Protein 6G66 (pdb70)

B-factor: mean 28.6, std 12.62, range [12.86, 78.19]

Secondary structure (DSSP, 8-state):
-HHHHHHHHHHHHHHHHHHHHHHHHHHHH-/-HHHHHHHHHHHHHHHHHHHHHHHHHHHH-/-HHHHHHHHHHHHHHHHHHHHHHHHHHHH-/-HHHHHHHHHHHHHHHHHHHHHHHHHHHH-/-HHHHHHHHHHHHHHHHHHHHHHHHHHHH-/-HHHHHHHHHHHHHHHHHHHHHHHHHHHH-/-HHHHHHHHHHHHHHHHHHHHHHHHHHHH-

Solvent-accessible surface area: 10438 Å² total; per-residue (Å²): 58,91,46,2,93,0,19,78,64,15,2,150,2,18,69,84,15,3,143,0,19,60,76,16,6,137,6,53,148,94,57,97,47,0,95,0,18,66,71,14,1,133,0,16,108,60,14,6,151,0,17,55,49,13,4,136,14,52,157,97,58,97,44,1,99,2,20,70,44,13,3,120,0,17,63,58,15,1,142,2,16,73,65,15,4,119,8,55,154,92,57,96,45,3,96,0,18,75,74,15,0,103,0,19,77,70,14,4,162,0,16,76,56,13,1,114,18,58,132,94,56,94,44,1,94,0,18,52,58,15,2,111,0,16,88,68,14,3,160,0,17,62,39,15,1,96,7,55,157,97,55,101,44,1,96,2,18,62,71,14,3,129,0,18,62,55,13,1,145,0,17,84,60,15,0,87,5,53,108,90,51,88,47,2,102,0,19,89,73,15,4,126,0,16,76,68,14,4,145,0,17,73,61,15,1,114,8,51,138,82

Sequence (210 aa):
GEVAQAIKEVAKKAIKEVAWWAIKEVAQAIKGGEVAQAIKEVAKAIKEVAWAIKEVAQQAIKGGEVAQQAIKEVAKAIKEVAWAIKEVAQAIKGGEVAQAIKEVAKKAIKEVAWAIKEEVAQAIKGGEVAQAIKEVAKAIKEVAWAIKEEVAQAIKGGEVAQAIKEVAKAIKEVAWAIKEVAQAIKGGEEVAQQAIKEEVAKAIKEEVAWAIKEVAQAIKG

Foldseek 3Di:
DVVVVVVVVVVVVVVVVVVVVVVVVVVVVD/DVVVVVVVVVVVVVVVVVVVVVVVVVVVVD/DVVVVVVVVVVVVVVVVVVVVVVVVVVVVD/DVVVVVVVVVVVVVVVVVVVVVVVVVVVVD/DVVVVVVVVVVVVVVVVVVVVVVVVVVVVD/DVVVVVVVVVVVVVVVVVVVVVVVVVVVVD/DVVVVVVVVVVVVVVVVVVVVVVVVVVVVD

Radius of gyration: 16.52 Å; Cα contacts (8 Å, |Δi|>4): 467; chains: 7; bounding box: 25×26×45 Å

Structure (mmCIF, N/CA/C/O backbone):
data_6G66
#
_entry.id   6G66
#
_cell.length_a   38.240
_cell.length_b   48.350
_cell.length_c   130.009
_cell.angle_alpha   90.000
_cell.angle_beta   90.000
_cell.angle_gamma   90.000
#
_symmetry.space_group_name_H-M   'P 2 21 21'
#
loop_
_entity.id
_entity.type
_entity.pdbx_description
1 polymer CC-Type2-IV
2 non-polymer GLYCEROL
3 water water
#
loop_
_atom_site.group_PDB
_atom_site.id
_atom_site.type_symbol
_atom_site.label_atom_id
_atom_site.label_alt_id
_atom_site.label_comp_id
_atom_site.label_asym_id
_atom_site.label_entity_id
_atom_site.label_seq_id
_atom_site.pdbx_PDB_ins_code
_atom_site.Cartn_x
_atom_site.Cartn_y
_atom_site.Cartn_z
_atom_site.occupancy
_atom_site.B_iso_or_equiv
_atom_site.auth_seq_id
_atom_site.auth_comp_id
_atom_site.auth_asym_id
_atom_site.auth_atom_id
_atom_site.pdbx_PDB_model_num
ATOM 4 N N . GLY A 1 2 ? 6.978 36.859 2.598 1.00 28.44 1 GLY A N 1
ATOM 5 C CA . GLY A 1 2 ? 6.167 35.714 2.218 1.00 24.46 1 GLY A CA 1
ATOM 6 C C . GLY A 1 2 ? 5.429 35.057 3.369 1.00 21.53 1 GLY A C 1
ATOM 7 O O . GLY A 1 2 ? 5.839 35.160 4.524 1.00 21.07 1 GLY A O 1
ATOM 8 N N . GLU A 1 3 ? 4.333 34.378 3.051 1.00 21.15 2 GLU A N 1
ATOM 9 C CA . GLU A 1 3 ? 3.459 33.843 4.086 1.00 18.67 2 GLU A CA 1
ATOM 10 C C . GLU A 1 3 ? 4.125 32.736 4.885 1.00 20.26 2 GLU A C 1
ATOM 11 O O . GLU A 1 3 ? 3.878 32.624 6.071 1.00 19.71 2 GLU A O 1
ATOM 17 N N . VAL A 1 4 ? 4.961 31.917 4.248 1.00 15.84 3 VAL A N 1
ATOM 18 C CA . VAL A 1 4 ? 5.611 30.839 4.992 1.00 15.30 3 VAL A CA 1
ATOM 19 C C . VAL A 1 4 ? 6.648 31.400 5.973 1.00 21.88 3 VAL A C 1
ATOM 20 O O . VAL A 1 4 ? 6.663 31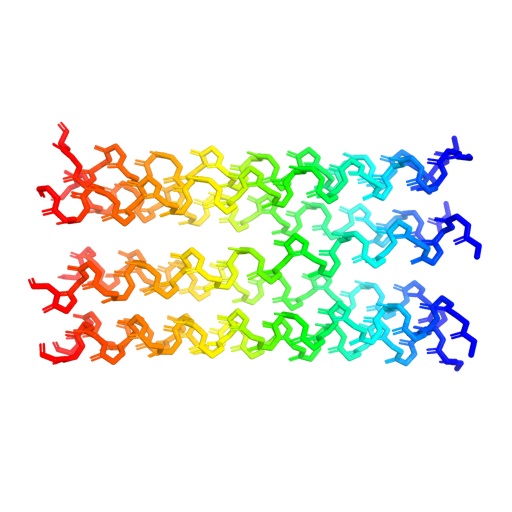.047 7.162 1.00 17.85 3 VAL A O 1
ATOM 24 N N . ALA A 1 5 ? 7.492 32.303 5.486 1.00 16.79 4 ALA A N 1
ATOM 25 C CA . ALA A 1 5 ? 8.474 32.957 6.333 1.00 19.80 4 ALA A CA 1
ATOM 26 C C . ALA A 1 5 ? 7.784 33.679 7.496 1.00 18.97 4 ALA A C 1
ATOM 27 O O . ALA A 1 5 ? 8.243 33.573 8.636 1.00 19.19 4 ALA A O 1
ATOM 29 N N . GLN A 1 6 ? 6.682 34.386 7.222 1.00 16.78 5 GLN A N 1
ATOM 30 C CA . GLN A 1 6 ? 5.954 35.092 8.291 1.00 17.34 5 GLN A CA 1
ATOM 31 C C . GLN A 1 6 ? 5.366 34.114 9.313 1.00 19.12 5 GLN A C 1
ATOM 32 O O . GLN A 1 6 ? 5.358 34.399 10.509 1.00 19.17 5 GLN A O 1
ATOM 38 N N . ALA A 1 7 ? 4.871 32.973 8.847 1.00 15.19 6 ALA A N 1
ATOM 39 C CA . ALA A 1 7 ? 4.311 31.983 9.766 1.00 19.23 6 ALA A CA 1
ATOM 40 C C . ALA A 1 7 ? 5.412 31.408 10.661 1.00 21.09 6 ALA A C 1
ATOM 41 O O . ALA A 1 7 ? 5.207 31.156 11.854 1.00 20.03 6 ALA A O 1
ATOM 43 N N . ILE A 1 8 ? 6.588 31.193 10.091 1.00 13.96 7 ILE A N 1
ATOM 44 C CA . ILE A 1 8 ? 7.714 30.680 10.866 1.00 13.02 7 ILE A CA 1
ATOM 45 C C . ILE A 1 8 ? 8.152 31.729 11.909 1.00 19.94 7 ILE A C 1
ATOM 46 O O . ILE A 1 8 ? 8.516 31.371 13.020 1.00 18.09 7 ILE A O 1
ATOM 51 N N . LYS A 1 9 ? 8.105 33.017 11.560 1.00 18.37 8 LYS A N 1
ATOM 52 C CA . LYS A 1 9 ? 8.404 34.075 12.526 1.00 17.95 8 LYS A CA 1
ATOM 53 C C . LYS A 1 9 ? 7.413 34.039 13.688 1.00 18.06 8 LYS A C 1
ATOM 54 O O . LYS A 1 9 ? 7.760 34.342 14.839 1.00 20.72 8 LYS A O 1
ATOM 60 N N . GLU A 1 10 ? 6.170 33.681 13.384 1.00 17.28 9 GLU A N 1
ATOM 61 C CA . GLU A 1 10 ? 5.148 33.546 14.430 1.00 16.71 9 GLU A CA 1
ATOM 62 C C . GLU A 1 10 ? 5.481 32.410 15.388 1.00 18.53 9 GLU A C 1
ATOM 63 O O . GLU A 1 10 ? 5.204 32.501 16.578 1.00 17.70 9 GLU A O 1
ATOM 69 N N . VAL A 1 11 ? 6.039 31.328 14.857 1.00 16.58 10 VAL A N 1
ATOM 70 C CA . VAL A 1 11 ? 6.494 30.224 15.704 1.00 16.62 10 VAL A CA 1
ATOM 71 C C . VAL A 1 11 ? 7.618 30.707 16.618 1.00 17.96 10 VAL A C 1
ATOM 72 O O . VAL A 1 11 ? 7.617 30.400 17.816 1.00 18.02 10 VAL A O 1
ATOM 76 N N . ALA A 1 12 ? 8.566 31.469 16.067 1.00 14.71 11 ALA A N 1
ATOM 77 C CA . ALA A 1 12 ? 9.667 31.999 16.863 1.00 16.14 11 ALA A CA 1
ATOM 78 C C . ALA A 1 12 ? 9.135 32.857 18.007 1.00 17.83 11 ALA A C 1
ATOM 79 O O . ALA A 1 12 ? 9.603 32.744 19.134 1.00 19.14 11 ALA A O 1
ATOM 81 N N . LYS A 1 13 ? 8.167 33.724 17.707 1.00 17.24 12 LYS A N 1
ATOM 82 C CA A LYS A 1 13 ? 7.576 34.580 18.735 0.61 18.72 12 LYS A CA 1
ATOM 83 C CA B LYS A 1 13 ? 7.565 34.582 18.722 0.39 18.85 12 LYS A CA 1
ATOM 84 C C . LYS A 1 13 ? 6.864 33.756 19.805 1.00 16.45 12 LYS A C 1
ATOM 85 O O . LYS A 1 13 ? 6.943 34.072 20.997 1.00 19.64 12 LYS A O 1
ATOM 96 N N . ALA A 1 14 ? 6.184 32.690 19.398 1.00 17.94 13 ALA A N 1
ATOM 97 C CA . ALA A 1 14 ? 5.469 31.864 20.365 1.00 19.77 13 ALA A CA 1
ATOM 98 C C . ALA A 1 14 ? 6.463 31.168 21.285 1.00 18.11 13 ALA A C 1
ATOM 99 O O . ALA A 1 14 ? 6.217 31.002 22.484 1.00 18.67 13 ALA A O 1
ATOM 101 N N . ILE A 1 15 ? 7.593 30.761 20.731 1.00 13.42 14 ILE A N 1
ATOM 102 C CA . ILE A 1 15 ? 8.619 30.100 21.532 1.00 15.65 14 ILE A CA 1
ATOM 103 C C . ILE A 1 15 ? 9.224 31.087 22.541 1.00 24.80 14 ILE A C 1
ATOM 104 O O . ILE A 1 15 ? 9.571 30.694 23.641 1.00 18.51 14 ILE A O 1
ATOM 109 N N . LYS A 1 16 ? 9.350 32.363 22.177 1.00 18.95 15 LYS A N 1
ATOM 110 C CA . LYS A 1 16 ? 9.818 33.359 23.135 1.00 19.11 15 LYS A CA 1
ATOM 111 C C . LYS A 1 16 ? 8.855 33.454 24.324 1.00 20.79 15 LYS A C 1
ATOM 112 O O . LYS A 1 16 ? 9.275 33.664 25.463 1.00 21.01 15 LYS A O 1
ATOM 118 N N . GLU A 1 17 ? 7.562 33.305 24.042 1.00 20.46 16 GLU A N 1
ATOM 119 C CA . GLU A 1 17 ? 6.536 33.314 25.085 1.00 20.11 16 GLU A CA 1
ATOM 120 C C . GLU A 1 17 ? 6.726 32.149 26.048 1.00 21.90 16 GLU A C 1
ATOM 121 O O . GLU A 1 17 ? 6.446 32.260 27.234 1.00 21.78 16 GLU A O 1
ATOM 127 N N . VAL A 1 18 ? 7.170 31.020 25.522 1.00 17.86 17 VAL A N 1
ATOM 128 C CA . VAL A 1 18 ? 7.480 29.863 26.352 1.00 20.40 17 VAL A CA 1
ATOM 129 C C . VAL A 1 18 ? 8.654 30.189 27.267 1.00 23.44 17 VAL A C 1
ATOM 130 O O . VAL A 1 18 ? 8.610 29.891 28.476 1.00 17.91 17 VAL A O 1
ATOM 134 N N . ALA A 1 19 ? 9.690 30.827 26.708 1.00 17.29 18 ALA A N 1
ATOM 135 C CA . ALA A 1 19 ? 10.854 31.220 27.501 1.00 18.50 18 ALA A CA 1
ATOM 136 C C . ALA A 1 19 ? 10.430 32.151 28.636 1.00 21.02 18 ALA A C 1
ATOM 137 O O . ALA A 1 19 ? 10.837 31.949 29.778 1.00 22.01 18 ALA A O 1
ATOM 139 N N . TRP A 1 20 ? 9.587 33.144 28.342 1.00 18.97 19 TRP A N 1
ATOM 140 C CA A TRP A 1 20 ? 9.077 34.039 29.383 0.69 20.70 19 TRP A CA 1
ATOM 141 C CA B TRP A 1 20 ? 9.105 34.035 29.393 0.31 20.32 19 TRP A CA 1
ATOM 142 C C . TRP A 1 20 ? 8.245 33.299 30.427 1.00 21.16 19 TRP A C 1
ATOM 143 O O . TRP A 1 20 ? 8.284 33.632 31.615 1.00 22.08 19 TRP A O 1
ATOM 164 N N . ALA A 1 21 ? 7.464 32.318 29.994 1.00 20.84 20 ALA A N 1
ATOM 165 C CA . ALA A 1 21 ? 6.634 31.559 30.926 1.00 19.76 20 ALA A CA 1
ATOM 166 C C . ALA A 1 21 ? 7.510 30.747 31.872 1.00 19.66 20 ALA A C 1
ATOM 167 O O . ALA A 1 21 ? 7.237 30.642 33.079 1.00 20.46 20 ALA A O 1
ATOM 169 N N . ILE A 1 22 ? 8.592 30.197 31.343 1.00 19.20 21 ILE A N 1
ATOM 170 C CA . ILE A 1 22 ? 9.509 29.416 32.165 1.00 19.07 21 ILE A CA 1
ATOM 171 C C . ILE A 1 22 ? 10.221 30.311 33.192 1.00 24.71 21 ILE A C 1
ATOM 172 O O . ILE A 1 22 ? 10.457 29.900 34.326 1.00 20.83 21 ILE A O 1
ATOM 177 N N . LYS A 1 23 ? 10.534 31.547 32.815 1.00 22.21 22 LYS A N 1
ATOM 178 C CA . LYS A 1 23 ? 11.094 32.489 33.773 1.00 23.34 22 LYS A CA 1
ATOM 179 C C . LYS A 1 23 ? 10.144 32.747 34.942 1.00 21.47 22 LYS A C 1
ATOM 180 O O . LYS A 1 23 ? 10.593 32.985 36.064 1.00 25.67 22 LYS A O 1
ATOM 186 N N . GLU A 1 24 ? 8.842 32.725 34.676 1.00 24.31 23 GLU A N 1
ATOM 187 C CA . GLU A 1 24 ? 7.850 32.885 35.735 1.00 25.47 23 GLU A CA 1
ATOM 188 C C . GLU A 1 24 ? 7.887 31.700 36.692 1.00 24.12 23 GLU A C 1
ATOM 189 O O . GLU A 1 24 ? 7.643 31.858 37.891 1.00 25.43 23 GLU A O 1
ATOM 195 N N . VAL A 1 25 ? 8.169 30.510 36.167 1.00 21.16 24 VAL A N 1
ATOM 196 C CA . VAL A 1 25 ? 8.319 29.337 37.026 1.00 22.44 24 VAL A CA 1
ATOM 197 C C . VAL A 1 25 ? 9.526 29.527 37.926 1.00 25.38 24 VAL A C 1
ATOM 198 O O . VAL A 1 25 ? 9.455 29.266 39.129 1.00 22.22 24 VAL A O 1
ATOM 202 N N . ALA A 1 26 ? 10.632 30.003 37.354 1.00 21.96 25 ALA A N 1
ATOM 203 C CA . ALA A 1 26 ? 11.834 30.247 38.148 1.00 22.26 25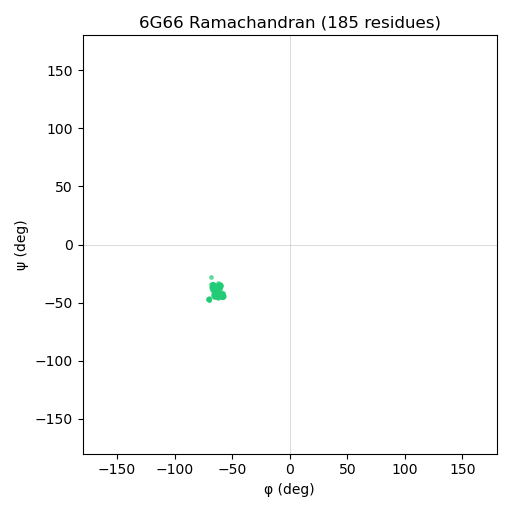 ALA A CA 1
ATOM 204 C C . ALA A 1 26 ? 11.564 31.244 39.259 1.00 23.65 25 ALA A C 1
ATOM 205 O O . ALA A 1 26 ? 11.964 31.019 40.407 1.00 25.39 25 ALA A O 1
ATOM 207 N N . GLN A 1 27 ? 10.870 32.335 38.928 1.00 25.90 26 GLN A N 1
ATOM 208 C CA . GLN A 1 27 ? 10.574 33.373 39.915 1.00 28.89 26 GLN A CA 1
ATOM 209 C C . GLN A 1 27 ? 9.622 32.840 40.980 1.00 28.91 26 GLN A C 1
ATOM 210 O O . GLN A 1 27 ? 9.739 33.189 42.148 1.00 29.27 26 GLN A O 1
ATOM 216 N N . ALA A 1 28 ? 8.686 31.984 40.579 1.00 27.72 27 ALA A N 1
ATOM 217 C CA . ALA A 1 28 ? 7.754 31.393 41.535 1.00 29.56 27 ALA A CA 1
ATOM 218 C C . ALA A 1 28 ? 8.492 30.501 42.527 1.00 31.31 27 ALA A C 1
ATOM 219 O O . ALA A 1 28 ? 8.193 30.505 43.721 1.00 30.46 27 ALA A O 1
ATOM 221 N N . ILE A 1 29 ? 9.451 29.740 42.021 1.00 28.50 28 ILE A N 1
ATOM 222 C CA . ILE A 1 29 ? 10.274 28.875 42.857 1.00 26.48 28 ILE A CA 1
ATOM 223 C C . ILE A 1 29 ? 11.126 29.718 43.798 1.00 33.55 28 ILE A C 1
ATOM 224 O O . ILE A 1 29 ? 11.292 29.371 44.971 1.00 29.85 28 ILE A O 1
ATOM 229 N N . LYS A 1 30 ? 11.674 30.820 43.299 1.00 32.38 29 LYS A N 1
ATOM 230 C CA . LYS A 1 30 ? 12.468 31.686 44.162 1.00 33.45 29 LYS A CA 1
ATOM 231 C C . LYS A 1 30 ? 11.647 32.275 45.297 1.00 35.82 29 LYS A C 1
ATOM 232 O O . LYS A 1 30 ? 12.145 32.407 46.413 1.00 42.33 29 LYS A O 1
ATOM 238 N N . GLY A 1 31 ? 10.417 32.674 44.979 1.00 33.67 30 GLY A N 1
ATOM 239 C CA . GLY A 1 31 ? 9.422 33.116 45.944 1.00 33.28 30 GLY A CA 1
ATOM 240 C C . GLY A 1 31 ? 9.503 32.422 47.284 1.00 46.18 30 GLY A C 1
ATOM 241 O O . GLY A 1 31 ? 9.512 31.188 47.325 1.00 52.74 30 GLY A O 1
ATOM 245 N N . GLY B 1 2 ? -2.080 29.970 2.168 1.00 25.71 1 GLY B N 1
ATOM 246 C CA . GLY B 1 2 ? -1.732 28.623 1.753 1.00 27.51 1 GLY B CA 1
ATOM 247 C C . GLY B 1 2 ? -1.749 27.619 2.883 1.00 26.65 1 GLY B C 1
ATOM 248 O O . GLY B 1 2 ? -1.616 27.992 4.050 1.00 20.33 1 GLY B O 1
ATOM 249 N N . GLU B 1 3 ? -1.911 26.343 2.546 1.00 22.68 2 GLU B N 1
ATOM 250 C CA . GLU B 1 3 ? -2.066 25.309 3.566 1.00 19.14 2 GLU B CA 1
ATOM 251 C C . GLU B 1 3 ? -0.803 25.127 4.394 1.00 19.68 2 GLU B C 1
ATOM 252 O O . GLU B 1 3 ? -0.900 24.846 5.585 1.00 19.92 2 GLU B O 1
ATOM 258 N N . VAL B 1 4 ? 0.376 25.292 3.795 1.00 18.07 3 VAL B N 1
ATOM 259 C CA . VAL B 1 4 ? 1.604 25.084 4.565 1.00 15.70 3 VAL B CA 1
ATOM 260 C C . VAL B 1 4 ? 1.767 26.212 5.583 1.00 16.87 3 VAL B C 1
ATOM 261 O O . VAL B 1 4 ? 2.018 25.953 6.772 1.00 16.64 3 VAL B O 1
ATOM 265 N N . ALA B 1 5 ? 1.596 27.451 5.135 1.00 16.17 4 ALA B N 1
ATOM 266 C CA . ALA B 1 5 ? 1.633 28.582 6.068 1.00 17.66 4 ALA B CA 1
ATOM 267 C C . ALA B 1 5 ? 0.552 28.439 7.137 1.00 18.92 4 ALA B C 1
ATOM 268 O O . ALA B 1 5 ? 0.785 28.750 8.319 1.00 16.94 4 ALA B O 1
ATOM 270 N N . GLN B 1 6 ? -0.643 28.007 6.742 1.00 16.82 5 GLN B N 1
ATOM 271 C CA . GLN B 1 6 ? -1.712 27.852 7.737 1.00 17.02 5 GLN B CA 1
ATOM 272 C C . GLN B 1 6 ? -1.391 26.771 8.774 1.00 17.57 5 GLN B C 1
ATOM 273 O O . GLN B 1 6 ? -1.708 26.930 9.958 1.00 21.07 5 GLN B O 1
ATOM 279 N N . ALA B 1 7 ? -0.761 25.683 8.337 1.00 16.53 6 ALA B N 1
ATOM 280 C CA . ALA B 1 7 ? -0.378 24.622 9.276 1.00 14.57 6 ALA B CA 1
ATOM 281 C C . ALA B 1 7 ? 0.701 25.128 10.225 1.00 18.31 6 ALA B C 1
ATOM 282 O O . ALA B 1 7 ? 0.689 24.821 11.407 1.00 15.47 6 ALA B O 1
ATOM 284 N N . ILE B 1 8 ? 1.637 25.911 9.711 1.00 16.64 7 ILE B N 1
ATOM 285 C CA . ILE B 1 8 ? 2.681 26.464 10.568 1.00 14.35 7 ILE B CA 1
ATOM 286 C C . ILE B 1 8 ? 2.058 27.425 11.590 1.00 17.53 7 ILE B C 1
ATOM 287 O O . ILE B 1 8 ? 2.480 27.466 12.736 1.00 19.02 7 ILE B O 1
ATOM 292 N N . LYS B 1 9 ? 1.040 28.181 11.184 1.00 16.69 8 LYS B N 1
ATOM 293 C CA . LYS B 1 9 ? 0.324 29.039 12.124 1.00 16.38 8 LYS B CA 1
ATOM 294 C C . LYS B 1 9 ? -0.350 28.219 13.229 1.00 18.10 8 LYS B C 1
ATOM 295 O O . LYS B 1 9 ? -0.460 28.678 14.356 1.00 17.92 8 LYS B O 1
ATOM 301 N N . GLU B 1 10 ? -0.831 27.020 12.901 1.00 14.63 9 GLU B N 1
ATOM 302 C CA . GLU B 1 10 ? -1.404 26.137 13.928 1.00 16.59 9 GLU B CA 1
ATOM 303 C C . GLU B 1 10 ? -0.352 25.697 14.941 1.00 16.66 9 GLU B C 1
ATOM 304 O O . GLU B 1 10 ? -0.644 25.558 16.149 1.00 16.51 9 GLU B O 1
ATOM 310 N N . VAL B 1 11 ? 0.863 25.462 14.457 1.00 15.61 10 VAL B N 1
ATOM 311 C CA . VAL B 1 11 ? 1.990 25.142 15.333 1.00 13.24 10 VAL B CA 1
ATOM 312 C C . VAL B 1 11 ? 2.266 26.323 16.253 1.00 17.03 10 VAL B C 1
ATOM 313 O O . VAL B 1 11 ? 2.440 26.125 17.452 1.00 17.03 10 VAL B O 1
ATOM 317 N N . ALA B 1 12 ? 2.287 27.550 15.723 1.00 14.34 11 ALA B N 1
ATOM 318 C CA . ALA B 1 12 ? 2.472 28.710 16.608 1.00 17.61 11 ALA B CA 1
ATOM 319 C C . ALA B 1 12 ? 1.378 28.770 17.681 1.00 17.39 11 ALA B C 1
ATOM 320 O O . ALA B 1 12 ? 1.648 29.059 18.851 1.00 15.73 11 ALA B O 1
ATOM 322 N N . LYS B 1 13 ? 0.133 28.529 17.287 1.00 17.52 12 LYS B N 1
ATOM 323 C CA . LYS B 1 13 ? -0.988 28.561 18.230 1.00 18.46 12 LYS B CA 1
ATOM 324 C C . LYS B 1 13 ? -0.834 27.524 19.331 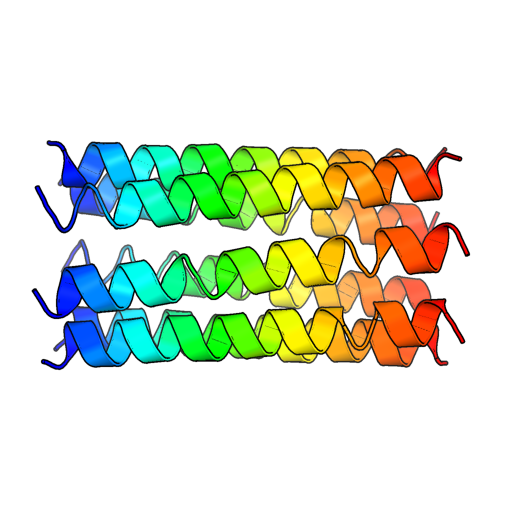1.00 16.42 12 LYS B C 1
ATOM 325 O O . LYS B 1 13 ? -1.087 27.806 20.508 1.00 18.57 12 LYS B O 1
ATOM 331 N N . ALA B 1 14 ? -0.384 26.333 18.959 1.00 17.91 13 ALA B N 1
ATOM 332 C CA . ALA B 1 14 ? -0.188 25.289 19.943 1.00 14.82 13 ALA B CA 1
ATOM 333 C C . ALA B 1 14 ? 0.952 25.639 20.893 1.00 18.58 13 ALA B C 1
ATOM 334 O O . ALA B 1 14 ? 0.873 25.337 22.076 1.00 15.56 13 ALA B O 1
ATOM 336 N N . ILE B 1 15 ? 2.002 26.281 20.389 1.00 15.11 14 ILE B N 1
ATOM 337 C CA . ILE B 1 15 ? 3.139 26.653 21.238 1.00 14.31 14 ILE B CA 1
ATOM 338 C C . ILE B 1 15 ? 2.712 27.707 22.279 1.00 18.18 14 ILE B C 1
ATOM 339 O O . ILE B 1 15 ? 3.138 27.668 23.448 1.00 15.88 14 ILE B O 1
ATOM 344 N N . LYS B 1 16 ? 1.830 28.616 21.877 1.00 15.26 15 LYS B N 1
ATOM 345 C CA . LYS B 1 16 ? 1.249 29.567 22.812 1.00 15.76 15 LYS B CA 1
ATOM 346 C C . LYS B 1 16 ? 0.447 28.867 23.918 1.00 17.61 15 LYS B C 1
ATOM 347 O O . LYS B 1 16 ? 0.437 29.313 25.075 1.00 17.96 15 LYS B O 1
ATOM 353 N N . GLU B 1 17 ? -0.241 27.782 23.574 1.00 14.64 16 GLU B N 1
ATOM 354 C CA . GLU B 1 17 ? -0.965 27.003 24.586 1.00 16.12 16 GLU B CA 1
ATOM 355 C C . GLU B 1 17 ? 0.003 26.377 25.595 1.00 15.30 16 GLU B C 1
ATOM 356 O O . GLU B 1 17 ? -0.307 26.249 26.788 1.00 16.84 16 GLU B O 1
ATOM 362 N N . VAL B 1 18 ? 1.168 25.963 25.119 1.00 14.58 17 VAL B N 1
ATOM 363 C CA . VAL B 1 18 ? 2.221 25.446 25.985 1.00 14.93 17 VAL B CA 1
ATOM 364 C C . VAL B 1 18 ? 2.698 26.559 26.916 1.00 18.74 17 VAL B C 1
ATOM 365 O O . VAL B 1 18 ? 2.871 26.345 28.123 1.00 16.88 17 VAL B O 1
ATOM 369 N N . ALA B 1 19 ? 2.886 27.767 26.382 1.00 17.84 18 ALA B N 1
ATOM 370 C CA . ALA B 1 19 ? 3.287 28.883 27.250 1.00 20.58 18 ALA B CA 1
ATOM 371 C C . ALA B 1 19 ? 2.271 29.135 28.369 1.00 18.49 18 ALA B C 1
ATOM 372 O O . ALA B 1 19 ? 2.648 29.372 29.517 1.00 20.98 18 ALA B O 1
ATOM 374 N N . TRP B 1 20 ? 0.984 29.104 28.036 1.00 17.25 19 TRP B N 1
ATOM 375 C CA . TRP B 1 20 ? -0.044 29.313 29.051 1.00 17.08 19 TRP B CA 1
ATOM 376 C C . TRP B 1 20 ? -0.009 28.206 30.091 1.00 17.13 19 TRP B C 1
ATOM 377 O O . TRP B 1 20 ? -0.128 28.471 31.288 1.00 17.90 19 TRP B O 1
ATOM 388 N N . ALA B 1 21 ? 0.207 26.972 29.655 1.00 18.49 20 ALA B N 1
ATOM 389 C CA . ALA B 1 21 ? 0.259 25.880 30.621 1.00 16.61 20 ALA B CA 1
ATOM 390 C C . ALA B 1 21 ? 1.429 26.045 31.595 1.00 20.40 20 ALA B C 1
ATOM 391 O O . ALA B 1 21 ? 1.318 25.749 32.796 1.00 18.19 20 ALA B O 1
ATOM 393 N N . ILE B 1 22 ? 2.553 26.534 31.097 1.00 18.07 21 ILE B N 1
ATOM 394 C CA . ILE B 1 22 ? 3.716 26.754 31.954 1.00 17.06 21 ILE B CA 1
ATOM 395 C C . ILE B 1 22 ? 3.438 27.901 32.963 1.00 21.10 21 ILE B C 1
ATOM 396 O O . ILE B 1 22 ? 3.854 27.845 34.136 1.00 22.38 21 ILE B O 1
ATOM 401 N N . LYS B 1 23 ? 2.719 28.937 32.527 1.00 19.97 22 LYS B N 1
ATOM 402 C CA . LYS B 1 23 ? 2.264 29.962 33.474 1.00 19.37 22 LYS B CA 1
ATOM 403 C C . LYS B 1 23 ? 1.345 29.376 34.554 1.00 25.11 22 LYS B C 1
ATOM 404 O O . LYS B 1 23 ? 1.377 29.812 35.713 1.00 22.02 22 LYS B O 1
ATOM 410 N N . GLU B 1 24 ? 0.536 28.386 34.181 1.00 23.84 23 GLU B N 1
ATOM 411 C CA . GLU B 1 24 ? -0.337 27.705 35.143 1.00 21.04 23 GLU B CA 1
ATOM 412 C C . GLU B 1 24 ? 0.489 26.934 36.177 1.00 20.45 23 GLU B C 1
ATOM 413 O O . GLU B 1 24 ? 0.120 26.841 37.364 1.00 22.60 23 GLU B O 1
ATOM 419 N N . VAL B 1 25 ? 1.614 26.385 35.729 1.00 21.58 24 VAL B N 1
ATOM 420 C CA . VAL B 1 25 ? 2.536 25.722 36.648 1.00 22.64 24 VAL B CA 1
ATOM 421 C C . VAL B 1 25 ? 3.091 26.753 37.613 1.00 28.38 24 VAL B C 1
ATOM 422 O O . VAL B 1 25 ? 3.169 26.509 38.811 1.00 22.59 24 VAL B O 1
ATOM 426 N N . ALA B 1 26 ? 3.461 27.918 37.087 1.00 24.48 25 ALA B N 1
ATOM 427 C CA . ALA B 1 26 ? 3.966 28.999 37.938 1.00 26.23 25 ALA B CA 1
ATOM 428 C C . ALA B 1 26 ? 2.938 29.426 38.993 1.00 25.84 25 ALA B C 1
ATOM 429 O O . ALA B 1 26 ? 3.325 29.622 40.154 1.00 29.53 25 ALA B O 1
ATOM 431 N N . GLN B 1 27 ? 1.658 29.579 38.608 1.00 28.47 26 GLN B N 1
ATOM 432 C CA A GLN B 1 27 ? 0.618 29.902 39.554 0.43 26.82 26 GLN B CA 1
ATOM 433 C CA B GLN B 1 27 ? 0.611 29.919 39.595 0.57 28.37 26 GLN B CA 1
ATOM 434 C C . GLN B 1 27 ? 0.555 28.831 40.647 1.00 25.15 26 GLN B C 1
ATOM 435 O O . GLN B 1 27 ? 0.443 29.123 41.834 1.00 28.57 26 GLN B O 1
ATOM 446 N N . ALA B 1 28 ? 0.633 27.575 40.226 1.00 25.24 27 ALA B N 1
ATOM 447 C CA . ALA B 1 28 ? 0.482 26.469 41.173 1.00 27.85 27 ALA B CA 1
ATOM 448 C C . ALA B 1 28 ? 1.587 26.526 42.214 1.00 30.23 27 ALA B C 1
ATOM 449 O O . ALA B 1 28 ? 1.339 26.351 43.404 1.00 27.54 27 ALA B O 1
ATOM 451 N N . ILE B 1 29 ? 2.801 26.821 41.770 1.00 27.12 28 ILE B N 1
ATOM 452 C CA . ILE B 1 29 ? 3.934 26.949 42.676 1.00 31.03 28 ILE B CA 1
ATOM 453 C C . ILE B 1 29 ? 3.751 28.136 43.625 1.00 34.68 28 ILE B C 1
ATOM 454 O O . ILE B 1 29 ? 4.023 28.030 44.824 1.00 36.13 28 ILE B O 1
ATOM 459 N N . LYS B 1 30 ? 3.279 29.259 43.092 1.00 32.67 29 LYS B N 1
ATOM 460 C CA . LYS B 1 30 ? 3.045 30.458 43.899 1.00 40.15 29 LYS B CA 1
ATOM 461 C C . LYS B 1 30 ? 1.943 30.213 44.921 1.00 40.35 29 LYS B C 1
ATOM 462 O O . LYS B 1 30 ? 2.000 30.717 46.046 1.00 43.00 29 LYS B O 1
ATOM 468 N N . GLY B 1 31 ? 0.936 29.453 44.494 1.00 43.46 30 GLY B N 1
ATOM 469 C CA . GLY B 1 31 ? -0.150 28.989 45.343 1.00 48.31 30 GLY B CA 1
ATOM 470 C C . GLY B 1 31 ? 0.181 28.761 46.801 1.00 60.51 30 GLY B C 1
ATOM 471 O O . GLY B 1 31 ? 0.700 27.707 47.168 1.00 61.09 30 GLY B O 1
ATOM 475 N N . GLY C 1 2 ? -2.341 18.622 1.491 1.00 28.34 1 GLY C N 1
ATOM 476 C CA . GLY C 1 2 ? -1.043 18.088 1.116 1.00 26.39 1 GLY C CA 1
ATOM 477 C C . GLY C 1 2 ? -0.286 17.400 2.229 1.00 24.18 1 GLY C C 1
ATOM 478 O O . GLY C 1 2 ? -0.540 17.645 3.413 1.00 22.23 1 GLY C O 1
ATOM 479 N N . GLU C 1 3 ? 0.645 16.528 1.859 1.00 22.06 2 GLU C N 1
ATOM 480 C CA . GLU C 1 3 ? 1.339 15.730 2.861 1.00 18.21 2 GLU C CA 1
ATOM 481 C C . GLU C 1 3 ? 2.208 16.560 3.790 1.00 21.54 2 GLU C C 1
ATOM 482 O O . GLU C 1 3 ? 2.312 16.223 4.951 1.00 20.26 2 GLU C O 1
ATOM 488 N N . VAL C 1 4 ? 2.844 17.623 3.301 1.00 17.60 3 VAL C N 1
ATOM 489 C CA . VAL C 1 4 ? 3.690 18.436 4.190 1.00 15.70 3 VAL C CA 1
ATOM 490 C C . VAL C 1 4 ? 2.830 19.223 5.186 1.00 15.61 3 VAL C C 1
ATOM 491 O O . VAL C 1 4 ? 3.094 19.201 6.396 1.00 15.93 3 VAL C O 1
ATOM 495 N N . ALA C 1 5 ? 1.782 19.872 4.694 1.00 19.23 4 ALA C N 1
ATOM 496 C CA . ALA C 1 5 ? 0.851 20.579 5.575 1.00 17.44 4 ALA C CA 1
ATOM 497 C C . ALA C 1 5 ? 0.222 19.628 6.590 1.00 19.88 4 ALA C C 1
ATOM 498 O O . ALA C 1 5 ? 0.119 19.947 7.790 1.00 17.62 4 ALA C O 1
ATOM 500 N N . GLN C 1 6 ? -0.181 18.436 6.161 1.00 17.04 5 GLN C N 1
ATOM 501 C CA A GLN C 1 6 ? -0.776 17.492 7.110 0.43 17.22 5 GLN C CA 1
ATOM 502 C CA B GLN C 1 6 ? -0.773 17.492 7.111 0.57 17.22 5 GLN C CA 1
ATOM 503 C C . GLN C 1 6 ? 0.229 17.079 8.187 1.00 21.52 5 GLN C C 1
ATOM 504 O O . GLN C 1 6 ? -0.131 16.941 9.359 1.00 23.34 5 GLN C O 1
ATOM 515 N N . ALA C 1 7 ? 1.494 16.900 7.803 1.00 15.83 6 ALA C N 1
ATOM 516 C CA . ALA C 1 7 ? 2.513 16.503 8.782 1.00 16.58 6 ALA C CA 1
ATOM 517 C C . ALA C 1 7 ? 2.753 17.612 9.807 1.00 17.07 6 ALA C C 1
ATOM 518 O O . ALA C 1 7 ? 2.966 17.358 11.000 1.00 17.00 6 ALA C O 1
ATOM 520 N N . ILE C 1 8 ? 2.736 18.847 9.329 1.00 17.53 7 ILE C N 1
ATOM 521 C CA . ILE C 1 8 ? 2.903 19.993 10.208 1.00 16.54 7 ILE C CA 1
ATOM 522 C C . ILE C 1 8 ? 1.710 20.097 11.159 1.00 16.15 7 ILE C C 1
ATOM 523 O O . ILE C 1 8 ? 1.872 20.457 12.321 1.00 17.38 7 ILE C O 1
ATOM 528 N N . LYS C 1 9 ? 0.512 19.777 10.677 1.00 14.52 8 LYS C N 1
ATOM 529 C CA . LYS C 1 9 ? -0.649 19.739 11.560 1.00 18.80 8 LYS C CA 1
ATOM 530 C C . LYS C 1 9 ? -0.466 18.673 12.640 1.00 17.55 8 LYS C C 1
ATOM 531 O O . LYS C 1 9 ? -0.912 18.845 13.780 1.00 18.16 8 LYS C O 1
ATOM 537 N N . GLU C 1 10 ? 0.191 17.569 12.294 1.00 17.98 9 GLU C N 1
ATOM 538 C CA . GLU C 1 10 ? 0.493 16.533 13.290 1.00 16.98 9 GLU C CA 1
ATOM 539 C C . GLU C 1 10 ? 1.447 17.043 14.380 1.00 16.16 9 GLU C C 1
ATOM 540 O O . GLU C 1 10 ? 1.331 16.656 15.545 1.00 20.39 9 GLU C O 1
ATOM 546 N N . VAL C 1 11 ? 2.401 17.884 13.989 1.00 15.07 10 VAL C N 1
ATOM 547 C CA . VAL C 1 11 ? 3.313 18.534 14.935 1.00 15.27 10 VAL C CA 1
ATOM 548 C C . VAL C 1 11 ? 2.505 19.446 15.865 1.00 17.47 10 VAL C C 1
ATOM 549 O O . VAL C 1 11 ? 2.689 19.415 17.081 1.00 18.15 10 VAL C O 1
ATOM 553 N N . ALA C 1 12 ? 1.586 20.225 15.289 1.00 16.47 11 ALA C N 1
ATOM 554 C CA . ALA C 1 12 ? 0.724 21.094 16.086 1.00 15.83 11 ALA C CA 1
ATOM 555 C C . ALA C 1 12 ? -0.078 20.290 17.116 1.00 17.71 11 ALA C C 1
ATOM 556 O O . ALA C 1 12 ? -0.160 20.670 18.299 1.00 19.10 11 ALA C O 1
ATOM 558 N N . LYS C 1 13 ? -0.647 19.166 16.681 1.00 16.38 12 LYS C N 1
ATOM 559 C CA . LYS C 1 13 ? -1.455 18.326 17.569 1.00 17.89 12 LYS C CA 1
ATOM 560 C C . LYS C 1 13 ? -0.607 17.762 18.705 1.00 17.14 12 LYS C C 1
ATOM 561 O O . LYS C 1 13 ? -1.055 17.663 19.863 1.00 19.09 12 LYS C O 1
ATOM 567 N N . ALA C 1 14 ? 0.626 17.393 18.376 1.00 15.6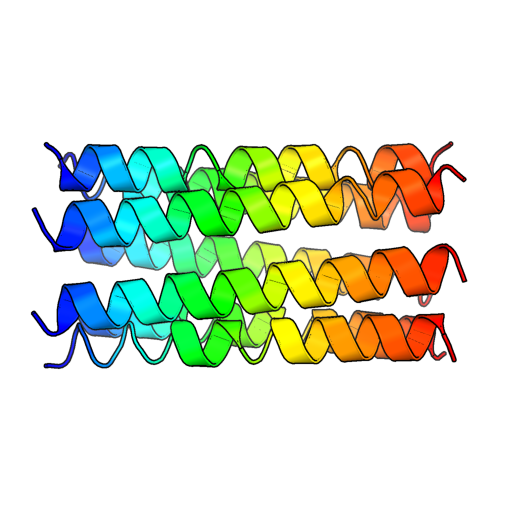4 13 ALA C N 1
ATOM 568 C CA . ALA C 1 14 ? 1.554 16.861 19.376 1.00 14.88 13 ALA C CA 1
ATOM 569 C C . ALA C 1 14 ? 1.931 17.924 20.394 1.00 16.39 13 ALA C C 1
ATOM 570 O O . ALA C 1 14 ? 2.100 17.634 21.569 1.00 15.94 13 ALA C O 1
ATOM 572 N N . ILE C 1 15 ?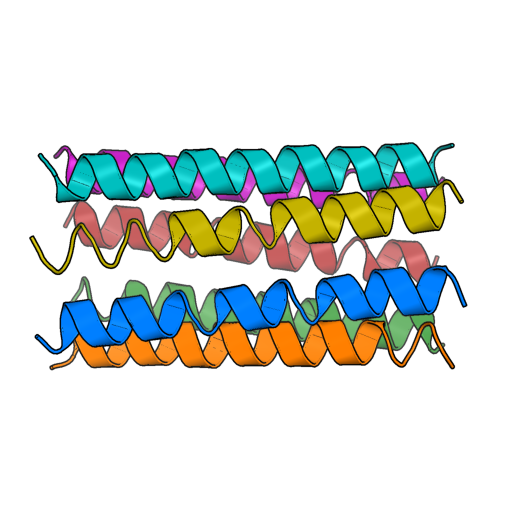 2.092 19.158 19.937 1.00 15.53 14 ILE C N 1
ATOM 573 C CA . ILE C 1 15 ? 2.437 20.249 20.841 1.00 18.24 14 ILE C CA 1
ATOM 574 C C . ILE C 1 15 ? 1.276 20.528 21.798 1.00 18.19 14 ILE C C 1
ATOM 575 O O . ILE C 1 15 ? 1.493 20.836 22.962 1.00 17.17 14 ILE C O 1
ATOM 580 N N . LYS C 1 16 ? 0.043 20.382 21.324 1.00 17.15 15 LYS C N 1
ATOM 581 C CA . LYS C 1 16 ? -1.120 20.486 22.210 1.00 17.16 15 LYS C CA 1
ATOM 582 C C . LYS C 1 16 ? -1.073 19.422 23.307 1.00 19.94 15 LYS C C 1
ATOM 583 O O . LYS C 1 16 ? -1.465 19.676 24.444 1.00 19.98 15 LYS C O 1
ATOM 589 N N . GLU C 1 17 ? -0.612 18.217 22.974 1.00 20.24 16 GLU C N 1
ATOM 590 C CA . GLU C 1 17 ? -0.461 17.168 23.987 1.00 16.89 16 GLU C CA 1
ATOM 591 C C . GLU C 1 17 ? 0.562 17.577 25.046 1.00 18.28 16 GLU C C 1
ATOM 592 O O . GLU C 1 17 ? 0.393 17.276 26.225 1.00 19.40 16 GLU C O 1
ATOM 598 N N . VAL C 1 18 ? 1.612 18.287 24.629 1.00 19.67 17 VAL C N 1
ATOM 599 C CA . VAL C 1 18 ? 2.614 18.799 25.555 1.00 13.46 17 VAL C CA 1
ATOM 600 C C . VAL C 1 18 ? 1.953 19.794 26.503 1.00 17.80 17 VAL C C 1
ATOM 601 O O . VAL C 1 18 ? 2.142 19.714 27.719 1.00 18.03 17 VAL C O 1
ATOM 605 N N . ALA C 1 19 ? 1.132 20.685 25.956 1.00 17.56 18 ALA C N 1
ATOM 606 C CA . ALA C 1 19 ? 0.419 21.658 26.779 1.00 15.11 18 ALA C CA 1
ATOM 607 C C . ALA C 1 19 ? -0.494 20.971 27.804 1.00 17.51 18 ALA C C 1
ATOM 608 O O . ALA C 1 19 ? -0.495 21.323 28.999 1.00 18.84 18 ALA C O 1
ATOM 610 N N . TRP C 1 20 ? -1.244 19.966 27.366 1.00 18.06 19 TRP C N 1
ATOM 611 C CA . TRP C 1 20 ? -2.138 19.255 28.284 1.00 18.69 19 TRP C CA 1
ATOM 612 C C . TRP C 1 20 ? -1.342 18.536 29.380 1.00 19.64 19 TRP C C 1
ATOM 613 O O . TRP C 1 20 ? -1.777 18.462 30.534 1.00 22.42 19 TRP C O 1
ATOM 624 N N . ALA C 1 21 ? -0.188 17.982 29.015 1.00 18.28 20 ALA C N 1
ATOM 625 C CA . ALA C 1 21 ? 0.654 17.311 30.005 1.00 18.71 20 ALA C CA 1
ATOM 626 C C . ALA C 1 21 ? 1.194 18.304 31.030 1.00 19.54 20 ALA C C 1
ATOM 627 O O . ALA C 1 21 ? 1.332 17.992 32.206 1.00 18.32 20 ALA C O 1
ATOM 629 N N . ILE C 1 22 ? 1.521 19.508 30.584 1.00 16.62 21 ILE C N 1
ATOM 630 C CA . ILE C 1 22 ? 2.018 20.516 31.519 1.00 16.93 21 ILE C CA 1
ATOM 631 C C . ILE C 1 22 ? 0.915 20.946 32.486 1.00 19.95 21 ILE C C 1
ATOM 632 O O . ILE C 1 22 ? 1.173 21.198 33.671 1.00 20.82 21 ILE C O 1
ATOM 637 N N . LYS C 1 23 ? -0.317 20.998 31.993 1.00 22.02 22 LYS C N 1
ATOM 638 C CA . LYS C 1 23 ? -1.460 21.274 32.856 1.00 18.81 22 LYS C CA 1
ATOM 639 C C . LYS C 1 23 ? -1.581 20.216 33.947 1.00 19.93 22 LYS C C 1
ATOM 640 O O . LYS C 1 23 ? -1.971 20.516 35.074 1.00 22.24 22 LYS C O 1
ATOM 646 N N . GLU C 1 24 ? -1.241 18.977 33.618 1.00 22.71 23 GLU C N 1
ATOM 647 C CA . GLU C 1 24 ? -1.262 17.923 34.630 1.00 20.80 23 GLU C CA 1
ATOM 648 C C . GLU C 1 24 ? -0.201 18.159 35.689 1.00 24.56 23 GLU C C 1
ATOM 649 O O . GLU C 1 24 ? -0.413 17.839 36.855 1.00 22.06 23 GLU C O 1
ATOM 655 N N . VAL C 1 25 ? 0.938 18.715 35.277 1.00 23.05 24 VAL C N 1
ATOM 656 C CA . VAL C 1 25 ? 1.997 19.057 36.211 1.00 21.65 24 VAL C CA 1
ATOM 657 C C . VAL C 1 25 ? 1.501 20.160 37.145 1.00 20.62 24 VAL C C 1
ATOM 658 O O . VAL C 1 25 ? 1.685 20.082 38.347 1.00 22.86 24 VAL C O 1
ATOM 662 N N . ALA C 1 26 ? 0.854 21.177 36.579 1.00 22.87 25 ALA C N 1
ATOM 663 C CA . ALA C 1 26 ? 0.288 22.257 37.382 1.00 22.07 25 ALA C CA 1
ATOM 664 C C . ALA C 1 26 ? -0.744 21.731 38.376 1.00 21.99 25 ALA C C 1
ATOM 665 O O . ALA C 1 26 ? -0.754 22.110 39.556 1.00 23.41 25 ALA C O 1
ATOM 667 N N . GLN C 1 27 ? -1.609 20.840 37.912 1.00 25.64 26 GLN C N 1
ATOM 668 C CA . GLN C 1 27 ? -2.631 20.290 38.794 1.00 26.40 26 GLN C CA 1
ATOM 669 C C . GLN C 1 27 ? -2.007 19.432 39.893 1.00 27.45 26 GLN C C 1
ATOM 670 O O . GLN C 1 27 ? -2.508 19.396 41.021 1.00 29.27 26 GLN C O 1
ATOM 676 N N . ALA C 1 28 ? -0.923 18.736 39.557 1.00 27.75 27 ALA C N 1
ATOM 677 C CA . ALA C 1 28 ? -0.221 17.905 40.535 1.00 24.82 27 ALA C CA 1
ATOM 678 C C . ALA C 1 28 ? 0.387 18.738 41.651 1.00 29.01 27 ALA C C 1
ATOM 679 O O . ALA C 1 28 ? 0.331 18.347 42.808 1.00 27.63 27 ALA C O 1
ATOM 681 N N . ILE C 1 29 ? 0.981 19.872 41.288 1.00 27.25 28 ILE C N 1
ATOM 682 C CA . ILE C 1 29 ? 1.584 20.789 42.253 1.00 24.11 28 ILE C CA 1
ATOM 683 C C . ILE C 1 29 ? 0.528 21.424 43.153 1.00 27.11 28 ILE C C 1
ATOM 684 O O . ILE C 1 29 ? 0.699 21.534 44.378 1.00 29.28 28 ILE C O 1
ATOM 689 N N . LYS C 1 30 ? -0.575 21.827 42.536 1.00 27.24 29 LYS C N 1
ATOM 690 C CA . LYS C 1 30 ? -1.667 22.482 43.251 1.00 36.81 29 LYS C CA 1
ATOM 691 C C . LYS C 1 30 ? -2.311 21.552 44.278 1.00 30.12 29 LYS C C 1
ATOM 692 O O . LYS C 1 30 ? -2.696 21.981 45.372 1.00 37.10 29 LYS C O 1
ATOM 698 N N . GLY C 1 31 ? -2.402 20.271 43.941 1.00 30.16 30 GLY C N 1
ATOM 699 C CA . GLY C 1 31 ? -2.924 19.279 44.867 1.00 43.82 30 GLY C CA 1
ATOM 700 C C . GLY C 1 31 ? -1.915 18.752 45.870 1.00 49.00 30 GLY C C 1
ATOM 701 O O . GLY C 1 31 ? -0.712 18.942 45.700 1.00 44.92 30 GLY C O 1
ATOM 706 N N . GLY D 1 2 ? 6.414 11.292 1.057 1.00 26.37 1 GLY D N 1
ATOM 707 C CA . GLY D 1 2 ? 7.638 12.002 0.739 1.00 22.86 1 GLY D CA 1
ATOM 708 C C . GLY D 1 2 ? 8.574 12.113 1.920 1.00 25.08 1 GLY D C 1
ATOM 709 O O . GLY D 1 2 ? 8.134 12.039 3.070 1.00 23.61 1 GLY D O 1
ATOM 710 N N . GLU D 1 3 ? 9.864 12.287 1.645 1.00 24.17 2 GLU D N 1
ATOM 711 C CA . GLU D 1 3 ? 10.852 12.282 2.718 1.00 24.99 2 GLU D CA 1
ATOM 712 C C . GLU D 1 3 ? 10.712 13.472 3.651 1.00 21.14 2 GLU D C 1
ATOM 713 O O . GLU D 1 3 ? 10.950 13.330 4.837 1.00 20.34 2 GLU D O 1
ATOM 719 N N . VAL D 1 4 ? 10.340 14.643 3.136 1.00 19.23 3 VAL D N 1
ATOM 720 C CA . VAL D 1 4 ? 10.190 15.799 4.031 1.00 19.64 3 VAL D CA 1
ATOM 721 C C . VAL D 1 4 ? 8.982 15.617 4.934 1.00 17.54 3 VAL D C 1
ATOM 722 O O . VAL D 1 4 ? 9.075 15.825 6.138 1.00 19.11 3 VAL D O 1
ATOM 726 N N . ALA D 1 5 ? 7.852 15.203 4.369 1.00 18.96 4 ALA D N 1
ATOM 727 C CA . ALA D 1 5 ? 6.670 14.922 5.185 1.00 22.13 4 ALA D CA 1
ATOM 728 C C . ALA D 1 5 ? 6.950 13.842 6.226 1.00 19.02 4 ALA D C 1
ATOM 729 O O . ALA D 1 5 ? 6.537 13.967 7.374 1.00 20.61 4 ALA D O 1
ATOM 731 N N . GLN D 1 6 ? 7.652 12.779 5.833 1.00 18.99 5 GLN D N 1
ATOM 732 C CA . GLN D 1 6 ? 7.950 11.706 6.787 1.00 19.16 5 GLN D CA 1
ATOM 733 C C . GLN D 1 6 ? 8.857 12.190 7.929 1.00 20.68 5 GLN D C 1
ATOM 734 O O . GLN D 1 6 ? 8.683 11.801 9.097 1.00 23.83 5 GLN D O 1
ATOM 740 N N . ALA D 1 7 ? 9.807 13.057 7.608 1.00 16.88 6 ALA D N 1
ATOM 741 C CA . ALA D 1 7 ? 10.692 13.601 8.642 1.00 18.99 6 ALA D CA 1
ATOM 742 C C . ALA D 1 7 ? 9.915 14.479 9.621 1.00 20.15 6 ALA D C 1
ATOM 743 O O . ALA D 1 7 ? 10.141 14.438 10.836 1.00 20.09 6 ALA D O 1
ATOM 745 N N . ILE D 1 8 ? 8.977 15.260 9.105 1.00 18.26 7 ILE D N 1
ATOM 746 C CA . ILE D 1 8 ? 8.164 16.104 9.971 1.00 16.87 7 ILE D CA 1
ATOM 747 C C . ILE D 1 8 ? 7.292 15.213 10.893 1.00 19.84 7 ILE D C 1
ATOM 748 O O . ILE D 1 8 ? 7.105 15.498 12.087 1.00 16.68 7 ILE D O 1
ATOM 753 N N . LYS D 1 9 ? 6.817 14.094 10.360 1.00 17.60 8 LYS D N 1
ATOM 754 C CA . LYS D 1 9 ? 6.074 13.127 11.156 1.00 16.82 8 LYS D CA 1
ATOM 755 C C . LYS D 1 9 ? 6.935 12.572 12.302 1.00 19.21 8 LYS D C 1
ATOM 756 O O . LYS D 1 9 ? 6.432 12.300 13.396 1.00 21.21 8 LYS D O 1
ATOM 762 N N . GLU D 1 10 ? 8.230 12.397 12.053 1.00 16.70 9 GLU D N 1
ATOM 763 C CA . GLU D 1 10 ? 9.141 11.964 13.116 1.00 18.40 9 GLU D CA 1
ATOM 764 C C . GLU D 1 10 ? 9.266 13.031 14.197 1.00 16.92 9 GLU D C 1
ATOM 765 O O . GLU D 1 10 ? 9.396 12.706 15.376 1.00 19.38 9 GLU D O 1
ATOM 771 N N . VAL D 1 11 ? 9.244 14.302 13.797 1.00 15.88 10 VAL D N 1
ATOM 772 C CA . VAL D 1 11 ? 9.268 15.385 14.765 1.00 16.14 10 VAL D CA 1
ATOM 773 C C . VAL D 1 11 ? 8.020 15.309 15.633 1.00 16.31 10 VAL D C 1
ATOM 774 O O . VAL D 1 11 ? 8.104 15.383 16.854 1.00 18.00 10 VAL D O 1
ATOM 778 N N . ALA D 1 12 ? 6.866 15.096 15.006 1.00 16.24 11 ALA D N 1
ATOM 779 C CA . ALA D 1 12 ? 5.616 14.951 15.746 1.00 17.47 11 ALA D CA 1
ATOM 780 C C . ALA D 1 12 ? 5.697 13.808 16.768 1.00 18.15 11 ALA D C 1
ATOM 781 O O . ALA D 1 12 ? 5.268 13.960 17.907 1.00 19.70 11 ALA D O 1
ATOM 783 N N . LYS D 1 13 ? 6.244 12.668 16.352 1.00 17.25 12 LYS D N 1
ATOM 784 C CA A LYS D 1 13 ? 6.347 11.516 17.242 0.45 15.96 12 LYS D CA 1
ATOM 785 C CA B LYS D 1 13 ? 6.364 11.505 17.232 0.55 15.96 12 LYS D CA 1
ATOM 786 C C . LYS D 1 13 ? 7.254 11.815 18.435 1.00 15.48 12 LYS D C 1
ATOM 787 O O . LYS D 1 13 ? 6.967 11.399 19.561 1.00 20.80 12 LYS D O 1
ATOM 798 N N . ALA D 1 14 ? 8.345 12.531 18.181 1.00 17.01 13 ALA D N 1
ATOM 799 C CA . ALA D 1 14 ? 9.284 12.882 19.241 1.00 18.38 13 ALA D CA 1
ATOM 800 C C . ALA D 1 14 ? 8.643 13.858 20.230 1.00 16.58 13 ALA D C 1
ATOM 801 O O . ALA D 1 14 ? 8.865 13.766 21.435 1.00 17.45 13 ALA D O 1
ATOM 803 N N . ILE D 1 15 ? 7.832 14.783 19.730 1.00 16.18 14 ILE D N 1
ATOM 804 C CA . ILE D 1 15 ? 7.147 15.727 20.610 1.00 16.53 14 ILE D CA 1
ATOM 805 C C . ILE D 1 15 ? 6.121 14.977 21.496 1.00 17.82 14 ILE D C 1
ATOM 806 O O . ILE D 1 15 ? 5.951 15.304 22.688 1.00 16.71 14 ILE D O 1
ATOM 811 N N . LYS D 1 16 ? 5.480 13.940 20.956 1.00 15.28 15 LYS D N 1
ATOM 812 C CA . LYS D 1 16 ? 4.609 13.090 21.773 1.00 17.23 15 LYS D CA 1
ATOM 813 C C . LYS D 1 16 ? 5.394 12.429 22.902 1.00 19.89 15 LYS D C 1
ATOM 814 O O . LYS D 1 16 ? 4.851 12.195 23.980 1.00 20.53 15 LYS D O 1
ATOM 820 N N . GLU D 1 17 ? 6.650 12.075 22.637 1.00 19.31 16 GLU D N 1
ATOM 821 C CA . GLU D 1 17 ? 7.517 11.498 23.669 1.00 19.89 16 GLU D CA 1
ATOM 822 C C . GLU D 1 17 ? 7.791 12.497 24.785 1.00 18.90 16 GLU D C 1
ATOM 823 O O . GLU D 1 17 ? 7.916 12.131 25.958 1.00 19.15 16 GLU D O 1
ATOM 829 N N . VAL D 1 18 ? 7.916 13.764 24.414 1.00 17.03 17 VAL D N 1
ATOM 830 C CA . VAL D 1 18 ? 8.081 14.835 25.386 1.00 15.10 17 VAL D CA 1
ATOM 831 C C . VAL D 1 18 ? 6.836 14.955 26.254 1.00 17.20 17 VAL D C 1
ATOM 832 O O . VAL D 1 18 ? 6.954 15.064 27.468 1.00 18.20 17 VAL D O 1
ATOM 836 N N . ALA D 1 19 ? 5.653 14.898 25.639 1.00 15.46 18 ALA D N 1
ATOM 837 C CA . ALA D 1 19 ? 4.401 14.968 26.385 1.00 15.47 18 ALA D CA 1
ATOM 838 C C . ALA D 1 19 ? 4.308 13.843 27.408 1.00 16.69 18 ALA D C 1
ATOM 839 O O . ALA D 1 19 ? 3.901 14.068 28.548 1.00 19.39 18 ALA D O 1
ATOM 841 N N . TRP D 1 20 ? 4.668 12.632 26.988 1.00 19.20 19 TRP D N 1
ATOM 842 C CA . TRP D 1 20 ? 4.624 11.479 27.887 1.00 16.88 19 TRP D CA 1
ATOM 843 C C . TRP D 1 20 ? 5.609 11.632 29.048 1.00 16.72 19 TRP D C 1
ATOM 844 O O . TRP D 1 20 ? 5.271 11.337 30.201 1.00 20.25 19 TRP D O 1
ATOM 855 N N . ALA D 1 21 ? 6.797 12.155 28.756 1.00 17.44 20 ALA D N 1
ATOM 856 C CA . ALA D 1 21 ? 7.800 12.372 29.793 1.00 18.97 20 ALA D CA 1
ATOM 857 C C . ALA D 1 21 ? 7.299 13.408 30.803 1.00 17.00 20 ALA D C 1
ATOM 858 O O . ALA D 1 21 ? 7.539 13.283 32.008 1.00 17.49 20 ALA D O 1
ATOM 860 N N . ILE D 1 22 ? 6.592 14.422 30.318 1.00 17.62 21 ILE D N 1
ATOM 861 C CA . ILE D 1 22 ? 6.019 15.417 31.215 1.00 15.44 21 ILE D CA 1
ATOM 862 C C . ILE D 1 22 ? 4.898 14.788 32.072 1.00 19.52 21 ILE D C 1
ATOM 863 O O . ILE D 1 22 ? 4.771 15.083 33.270 1.00 17.61 21 ILE D O 1
ATOM 868 N N . LYS D 1 23 ? 4.112 13.881 31.496 1.00 19.13 22 LYS D N 1
ATOM 869 C CA . LYS D 1 23 ? 3.107 13.181 32.288 1.00 20.36 22 LYS D CA 1
ATOM 870 C C . LYS D 1 23 ? 3.793 12.374 33.389 1.00 19.73 22 LYS D C 1
ATOM 871 O O . LYS D 1 23 ? 3.261 12.248 34.500 1.00 20.47 22 LYS D O 1
ATOM 877 N N . GLU D 1 24 ? 4.980 11.842 33.095 1.00 20.92 23 GLU D N 1
ATOM 878 C CA A GLU D 1 24 ? 5.723 11.110 34.116 0.49 19.07 23 GLU D CA 1
ATOM 879 C CA B GLU D 1 24 ? 5.759 11.121 34.108 0.51 22.80 23 GLU D CA 1
ATOM 880 C C . GLU D 1 24 ? 6.160 12.048 35.244 1.00 22.87 23 GLU D C 1
ATOM 881 O O . GLU D 1 24 ? 6.217 11.643 36.397 1.00 22.72 23 GLU D O 1
ATOM 892 N N . VAL D 1 25 ? 6.459 13.298 34.910 1.00 21.15 24 VAL D N 1
ATOM 893 C CA . VAL D 1 25 ? 6.819 14.285 35.927 1.00 18.79 24 VAL D CA 1
ATOM 894 C C . VAL D 1 25 ? 5.631 14.562 36.848 1.00 19.96 24 VAL D C 1
ATOM 895 O O . VAL D 1 25 ? 5.780 14.567 38.076 1.00 20.60 24 VAL D O 1
ATOM 899 N N . ALA D 1 26 ? 4.447 14.737 36.260 1.00 21.33 25 ALA D N 1
ATOM 900 C CA . ALA D 1 26 ? 3.234 14.936 37.047 1.00 19.78 25 ALA D CA 1
ATOM 901 C C . ALA D 1 26 ? 3.026 13.754 37.984 1.00 19.08 25 ALA D C 1
ATOM 902 O O . ALA D 1 26 ? 2.682 13.923 39.160 1.00 22.50 25 ALA D O 1
ATOM 904 N N . GLN D 1 27 ? 3.248 12.544 37.469 1.00 21.51 26 GLN D N 1
ATOM 905 C CA . GLN D 1 27 ? 3.029 11.354 38.275 1.00 25.68 26 GLN D CA 1
ATOM 906 C C . GLN D 1 27 ? 4.016 11.295 39.429 1.00 21.96 26 GLN D C 1
ATOM 907 O O . GLN D 1 27 ? 3.649 10.925 40.537 1.00 25.91 26 GLN D O 1
ATOM 913 N N . ALA D 1 28 ? 5.251 11.716 39.187 1.00 23.00 27 ALA D N 1
ATOM 914 C CA . ALA D 1 28 ? 6.274 11.728 40.233 1.00 25.46 27 ALA D CA 1
ATOM 915 C C . ALA D 1 28 ? 5.920 12.698 41.365 1.00 23.34 27 ALA D C 1
ATOM 916 O O . ALA D 1 28 ? 6.099 12.394 42.556 1.00 26.58 27 ALA D O 1
ATOM 918 N N . ILE D 1 29 ? 5.401 13.858 40.980 1.00 22.25 28 ILE D N 1
ATOM 919 C CA . ILE D 1 29 ? 5.000 14.888 41.928 1.00 20.53 28 ILE D CA 1
ATOM 920 C C . ILE D 1 29 ? 3.859 14.379 42.821 1.00 23.27 28 ILE D C 1
ATOM 921 O O . ILE D 1 29 ? 3.812 14.668 44.017 1.00 25.60 28 ILE D O 1
ATOM 926 N N . LYS D 1 30 ? 2.913 13.670 42.210 1.00 23.81 29 LYS D N 1
ATOM 927 C CA . LYS D 1 30 ? 1.775 13.059 42.907 1.00 24.60 29 LYS D CA 1
ATOM 928 C C . LYS D 1 30 ? 2.157 11.887 43.840 1.00 26.94 29 LYS D C 1
ATOM 929 O O . LYS D 1 30 ? 1.428 11.559 44.775 1.00 32.91 29 LYS D O 1
ATOM 935 N N . GLY D 1 31 ? 3.245 11.200 43.509 1.00 26.05 30 GLY D N 1
ATOM 936 C CA . GLY D 1 31 ? 3.753 10.113 44.319 1.00 27.48 30 GLY D CA 1
ATOM 937 C C . GLY D 1 31 ? 3.566 8.758 43.657 1.00 40.99 30 GLY D C 1
ATOM 938 O O . GLY D 1 31 ? 3.549 7.730 44.342 1.00 37.65 30 GLY D O 1
ATOM 943 N N . GLY E 1 2 ? 17.465 13.608 1.104 1.00 41.15 1 GLY E N 1
ATOM 944 C CA . GLY E 1 2 ? 17.699 15.036 0.962 1.00 34.93 1 GLY E CA 1
ATOM 945 C C . GLY E 1 2 ? 18.199 15.765 2.185 1.00 28.20 1 GLY E C 1
ATOM 946 O O . GLY E 1 2 ? 17.971 15.336 3.319 1.00 27.45 1 GLY E O 1
ATOM 947 N N . GLU E 1 3 ? 18.869 16.890 1.960 1.00 25.80 2 GLU E N 1
ATOM 948 C CA . GLU E 1 3 ? 19.483 17.634 3.056 1.00 22.37 2 GLU E CA 1
ATOM 949 C C . GLU E 1 3 ? 18.442 18.244 3.995 1.00 25.80 2 GLU E C 1
ATOM 950 O O . GLU E 1 3 ? 18.677 18.329 5.198 1.00 23.60 2 GLU E O 1
ATOM 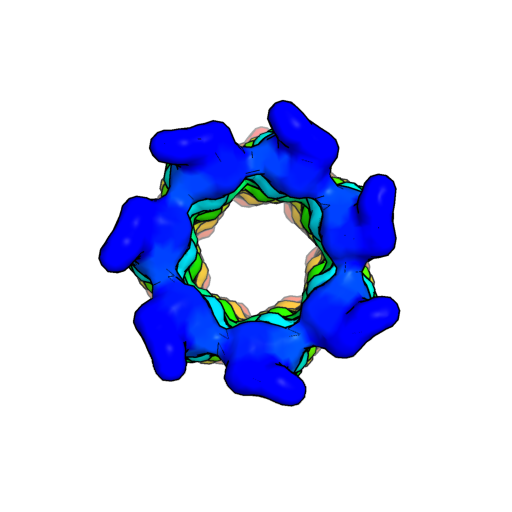956 N N . VAL E 1 4 ? 17.302 18.673 3.455 1.00 21.54 3 VAL E N 1
ATOM 957 C CA . VAL E 1 4 ? 16.268 19.256 4.307 1.00 18.82 3 VAL E CA 1
ATOM 958 C C . VAL E 1 4 ? 15.628 18.177 5.188 1.00 18.55 3 VAL E C 1
ATOM 959 O O . VAL E 1 4 ? 15.493 18.359 6.402 1.00 19.76 3 VAL E O 1
ATOM 963 N N . ALA E 1 5 ? 15.267 17.042 4.599 1.00 18.62 4 ALA E N 1
ATOM 964 C CA . ALA E 1 5 ? 14.698 15.929 5.373 1.00 17.27 4 ALA E CA 1
ATOM 965 C C . ALA E 1 5 ? 15.650 15.441 6.461 1.00 20.40 4 ALA E C 1
ATOM 966 O O . ALA E 1 5 ? 15.230 15.217 7.596 1.00 22.17 4 ALA E O 1
ATOM 968 N N . GLN E 1 6 ? 16.932 15.305 6.132 1.00 22.30 5 GLN E N 1
ATOM 969 C CA . GLN E 1 6 ? 17.906 14.825 7.117 1.00 25.88 5 GLN E CA 1
ATOM 970 C C . GLN E 1 6 ? 18.074 15.816 8.268 1.00 26.49 5 GLN E C 1
ATOM 971 O O . GLN E 1 6 ? 18.230 15.413 9.424 1.00 24.01 5 GLN E O 1
ATOM 977 N N . ALA E 1 7 ? 18.030 17.110 7.956 1.00 22.56 6 ALA E N 1
ATOM 978 C CA . ALA E 1 7 ? 18.125 18.140 8.986 1.00 19.94 6 ALA E CA 1
ATOM 979 C C . ALA E 1 7 ? 16.895 18.088 9.897 1.00 22.70 6 ALA E C 1
ATOM 980 O O . ALA E 1 7 ? 16.999 18.253 11.108 1.00 20.98 6 ALA E O 1
ATOM 982 N N . ILE E 1 8 ? 15.723 17.856 9.312 1.00 17.90 7 ILE E N 1
ATOM 983 C CA . ILE E 1 8 ? 14.503 17.728 10.105 1.00 18.72 7 ILE E CA 1
ATOM 984 C C . ILE E 1 8 ? 14.569 16.482 11.012 1.00 20.61 7 ILE E C 1
ATOM 985 O O . ILE E 1 8 ? 14.089 16.497 12.157 1.00 20.17 7 ILE E O 1
ATOM 990 N N . LYS E 1 9 ? 15.170 15.406 10.517 1.00 20.89 8 LYS E N 1
ATOM 991 C CA . LYS E 1 9 ? 15.376 14.213 11.334 1.00 18.51 8 LYS E CA 1
ATOM 992 C C . LYS E 1 9 ? 16.275 14.530 12.529 1.00 22.72 8 LYS E C 1
ATOM 993 O O . LYS E 1 9 ? 16.093 13.980 13.628 1.00 21.14 8 LYS E O 1
ATOM 999 N N . GLU E 1 10 ? 17.247 15.416 12.323 1.00 21.63 9 GLU E N 1
ATOM 1000 C CA . GLU E 1 10 ? 18.107 15.823 13.437 1.00 24.31 9 GLU E CA 1
ATOM 1001 C C . GLU E 1 10 ? 17.310 16.557 14.509 1.00 25.22 9 GLU E C 1
ATOM 1002 O O . GLU E 1 10 ? 17.600 16.426 15.697 1.00 20.92 9 GLU E O 1
ATOM 1008 N N . VAL E 1 11 ? 16.326 17.345 14.082 1.00 18.70 10 VAL E N 1
ATOM 1009 C CA . VAL E 1 11 ? 15.448 18.026 15.018 1.00 17.20 10 VAL E CA 1
ATOM 1010 C C . VAL E 1 11 ? 14.671 16.987 15.838 1.00 17.18 10 VAL E C 1
ATOM 1011 O O . VAL E 1 11 ? 14.601 17.078 17.071 1.00 18.33 10 VAL E O 1
ATOM 1015 N N . ALA E 1 12 ? 14.130 15.975 15.165 1.00 21.03 11 ALA E N 1
ATOM 1016 C CA . ALA E 1 12 ? 13.401 14.924 15.875 1.00 15.57 11 ALA E CA 1
ATOM 1017 C C . ALA E 1 12 ? 14.288 14.243 16.923 1.00 21.06 11 ALA E C 1
ATOM 1018 O O . ALA E 1 12 ? 13.866 14.002 18.046 1.00 22.53 11 ALA E O 1
ATOM 1020 N N . LYS E 1 13 ? 15.516 13.920 16.552 1.00 18.75 12 LYS E N 1
ATOM 1021 C CA . LYS E 1 13 ? 16.422 13.268 17.486 1.00 19.07 12 LYS E CA 1
ATOM 1022 C C . LYS E 1 13 ? 16.765 14.163 18.669 1.00 25.60 12 LYS E C 1
ATOM 1023 O O . LYS E 1 13 ? 16.914 13.679 19.790 1.00 23.27 12 LYS E O 1
ATOM 1029 N N . ALA E 1 14 ? 16.901 15.462 18.421 1.00 18.85 13 ALA E N 1
ATOM 1030 C CA . ALA E 1 14 ? 17.188 16.393 19.507 1.00 20.04 13 ALA E CA 1
ATOM 1031 C C . ALA E 1 14 ? 15.999 16.462 20.461 1.00 20.01 13 ALA E C 1
ATOM 1032 O O . ALA E 1 14 ? 16.174 16.562 21.668 1.00 18.42 13 ALA E O 1
ATOM 1034 N N . ILE E 1 15 ? 14.791 16.409 19.913 1.00 19.22 14 ILE E N 1
ATOM 1035 C CA . ILE E 1 15 ? 13.580 16.456 20.724 1.00 18.62 14 ILE E CA 1
ATOM 1036 C C . ILE E 1 15 ? 13.474 15.202 21.608 1.00 19.65 14 ILE E C 1
ATOM 1037 O O . ILE E 1 15 ? 13.010 15.273 22.756 1.00 19.11 14 ILE E O 1
ATOM 1042 N N . LYS E 1 16 ? 13.917 14.060 21.086 1.00 19.00 15 LYS E N 1
ATOM 1043 C CA . LYS E 1 16 ? 13.987 12.845 21.898 1.00 16.77 15 LYS E CA 1
ATOM 1044 C C . LYS E 1 16 ? 14.928 13.036 23.090 1.00 18.60 15 LYS E C 1
ATOM 1045 O O . LYS E 1 16 ? 14.689 12.493 24.156 1.00 20.54 15 LYS E O 1
ATOM 1051 N N . GLU E 1 17 ? 16.019 13.769 22.890 1.00 19.12 16 GLU E N 1
ATOM 1052 C CA . GLU E 1 17 ? 16.934 14.054 23.991 1.00 21.56 16 GLU E CA 1
AT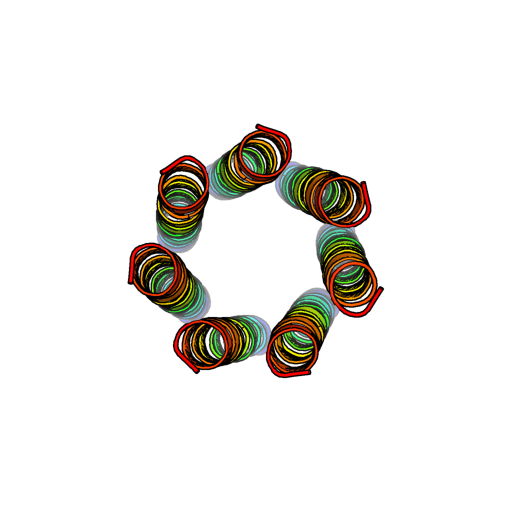OM 1053 C C . GLU E 1 17 ? 16.253 14.895 25.058 1.00 17.06 16 GLU E C 1
ATOM 1054 O O . GLU E 1 17 ? 16.520 14.719 26.245 1.00 21.26 16 GLU E O 1
ATOM 1060 N N . VAL E 1 18 ? 15.385 15.811 24.632 1.00 19.99 17 VAL E N 1
ATOM 1061 C CA . VAL E 1 18 ? 14.608 16.611 25.574 1.00 18.04 17 VAL E CA 1
ATOM 1062 C C . VAL E 1 18 ? 13.672 15.706 26.371 1.00 17.87 17 VAL E C 1
ATOM 1063 O O . VAL E 1 18 ? 13.589 15.804 27.593 1.00 19.31 17 VAL E O 1
ATOM 1067 N N . ALA E 1 19 ? 13.008 14.776 25.690 1.00 17.42 18 ALA E N 1
ATOM 1068 C CA . ALA E 1 19 ? 12.119 13.842 26.387 1.00 15.27 18 ALA E CA 1
ATOM 1069 C C . ALA E 1 19 ? 12.867 13.027 27.450 1.00 19.50 18 ALA E C 1
ATOM 1070 O O . ALA E 1 19 ? 12.376 12.811 28.560 1.00 20.68 18 ALA E O 1
ATOM 1072 N N . TRP E 1 20 ? 14.054 12.559 27.104 1.00 20.20 19 TRP E N 1
ATOM 1073 C CA . TRP E 1 20 ? 14.851 11.791 28.048 1.00 20.07 19 TRP E CA 1
ATOM 1074 C C . TRP E 1 20 ? 15.271 12.626 29.248 1.00 25.15 19 TRP E C 1
ATOM 1075 O O . TRP E 1 20 ? 15.283 12.144 30.376 1.00 23.03 19 TRP E O 1
ATOM 1086 N N . ALA E 1 21 ? 15.630 13.880 29.002 1.00 20.68 20 ALA E N 1
ATOM 1087 C CA . ALA E 1 21 ? 16.053 14.756 30.091 1.00 18.01 20 ALA E CA 1
ATOM 1088 C C . ALA E 1 21 ? 14.890 15.002 31.045 1.00 18.95 20 ALA E C 1
ATOM 1089 O O . ALA E 1 21 ? 15.079 15.071 32.254 1.00 19.49 20 ALA E O 1
ATOM 1091 N N . ILE E 1 22 ? 13.687 15.120 30.494 1.00 20.31 21 ILE E N 1
ATOM 1092 C CA . ILE E 1 22 ? 12.491 15.301 31.312 1.00 18.45 21 ILE E CA 1
ATOM 1093 C C . ILE E 1 22 ? 12.207 14.023 32.124 1.00 16.50 21 ILE E C 1
ATOM 1094 O O . ILE E 1 22 ? 11.771 14.106 33.270 1.00 21.02 21 ILE E O 1
ATOM 1099 N N . LYS E 1 23 ? 12.479 12.853 31.550 1.00 18.65 22 LYS E N 1
ATOM 1100 C CA . LYS E 1 23 ? 12.369 11.601 32.317 1.00 18.44 22 LYS E CA 1
ATOM 1101 C C . LYS E 1 23 ? 13.309 11.609 33.506 1.00 25.81 22 LYS E C 1
ATOM 1102 O O . LYS E 1 23 ? 12.970 11.080 34.561 1.00 24.20 22 LYS E O 1
ATOM 1108 N N . GLU E 1 24 ? 14.482 12.220 33.349 1.00 25.66 23 GLU E N 1
ATOM 1109 C CA A GLU E 1 24 ? 15.414 12.279 34.467 0.81 23.38 23 GLU E CA 1
ATOM 1110 C CA B GLU E 1 24 ? 15.444 12.340 34.446 0.19 23.86 23 GLU E CA 1
ATOM 1111 C C . GLU E 1 24 ? 14.889 13.200 35.567 1.00 26.51 23 GLU E C 1
ATOM 1112 O O . GLU E 1 24 ? 15.101 12.928 36.752 1.00 24.61 23 GLU E O 1
ATOM 1123 N N . VAL E 1 25 ? 14.196 14.271 35.185 1.00 23.56 24 VAL E N 1
ATOM 1124 C CA . VAL E 1 25 ? 13.575 15.154 36.164 1.00 24.91 24 VAL E CA 1
ATOM 1125 C C . VAL E 1 25 ? 12.516 14.384 36.952 1.00 22.78 24 VAL E C 1
ATOM 1126 O O . VAL E 1 25 ? 12.445 14.491 38.183 1.00 22.68 24 VAL E O 1
ATOM 1130 N N . ALA E 1 26 ? 11.705 13.590 36.259 1.00 21.61 25 ALA E N 1
ATOM 1131 C CA . ALA E 1 26 ? 10.692 12.785 36.939 1.00 22.76 25 ALA E CA 1
ATOM 1132 C C . ALA E 1 26 ? 11.341 11.854 37.970 1.00 28.21 25 ALA E C 1
ATOM 1133 O O . ALA E 1 26 ? 10.886 11.737 39.101 1.00 27.58 25 ALA E O 1
ATOM 1135 N N . GLN E 1 27 ? 12.434 11.220 37.570 1.00 24.74 26 GLN E N 1
ATOM 1136 C CA . GLN E 1 27 ? 13.156 10.319 38.457 1.00 28.61 26 GLN E CA 1
ATOM 1137 C C . GLN E 1 27 ? 13.788 11.054 39.639 1.00 31.10 26 GLN E C 1
ATOM 1138 O O . GLN E 1 27 ? 13.869 10.525 40.760 1.00 32.90 26 GLN E O 1
ATOM 1144 N N . ALA E 1 28 ? 14.234 12.278 39.396 1.00 28.00 27 ALA E N 1
ATOM 1145 C CA . ALA E 1 28 ? 14.806 13.108 40.458 1.00 31.80 27 ALA E CA 1
ATOM 1146 C C . ALA E 1 28 ? 13.734 13.417 41.503 1.00 34.56 27 ALA E C 1
ATOM 1147 O O . ALA E 1 28 ? 13.973 13.342 42.714 1.00 33.00 27 ALA E O 1
ATOM 1149 N N . ILE E 1 29 ? 12.536 13.736 41.019 1.00 28.63 28 ILE E N 1
ATOM 1150 C CA . ILE E 1 29 ? 11.406 14.030 41.896 1.00 27.18 28 ILE E CA 1
ATOM 1151 C C . ILE E 1 29 ? 10.970 12.792 42.690 1.00 25.69 28 ILE E C 1
ATOM 1152 O O . ILE E 1 29 ? 10.704 12.878 43.884 1.00 29.17 28 ILE E O 1
ATOM 1157 N N . LYS E 1 30 ? 10.936 11.645 42.017 1.00 29.41 29 LYS E N 1
ATOM 1158 C CA . LYS E 1 30 ? 10.536 10.383 42.636 1.00 35.54 29 LYS E CA 1
ATOM 1159 C C . LYS E 1 30 ? 11.505 10.012 43.752 1.00 40.52 29 LYS E C 1
ATOM 1160 O O . LYS E 1 30 ? 11.105 9.464 44.789 1.00 44.18 29 LYS E O 1
ATOM 1166 N N . GLY E 1 31 ? 12.778 10.328 43.548 1.00 36.39 30 GLY E N 1
ATOM 1167 C CA . GLY E 1 31 ? 13.774 10.141 44.584 1.00 44.09 30 GLY E CA 1
ATOM 1168 C C . GLY E 1 31 ? 13.826 11.315 45.545 1.00 37.46 30 GLY E C 1
ATOM 1169 O O . GLY E 1 31 ? 14.161 11.140 46.721 1.00 54.26 30 GLY E O 1
ATOM 1173 N N . GLY F 1 2 ? 22.756 23.705 1.782 1.00 38.58 1 GLY F N 1
ATOM 1174 C CA . GLY F 1 2 ? 21.781 24.749 1.534 1.00 28.18 1 GLY F CA 1
ATOM 1175 C C . GLY F 1 2 ? 21.408 25.543 2.762 1.00 26.29 1 GLY F C 1
ATOM 1176 O O . GLY F 1 2 ? 21.482 25.042 3.884 1.00 26.18 1 GLY F O 1
ATOM 1177 N N . GLU F 1 3 ? 20.960 26.773 2.553 1.00 28.20 2 GLU F N 1
ATOM 1178 C CA . GLU F 1 3 ? 20.699 27.670 3.664 1.00 24.84 2 GLU F CA 1
ATOM 1179 C C . GLU F 1 3 ? 19.536 27.204 4.535 1.00 24.07 2 GLU F C 1
ATOM 1180 O O . GLU F 1 3 ? 19.564 27.398 5.748 1.00 23.68 2 GLU F O 1
ATOM 1186 N N . VAL F 1 4 ? 18.513 26.595 3.940 1.00 21.82 3 VAL F N 1
ATOM 1187 C CA . VAL F 1 4 ? 17.378 26.137 4.746 1.00 19.52 3 VAL F CA 1
ATOM 1188 C C . VAL F 1 4 ? 17.768 24.947 5.608 1.00 24.59 3 VAL F C 1
ATOM 1189 O O . VAL F 1 4 ? 17.466 24.921 6.797 1.00 21.58 3 VAL F O 1
ATOM 1193 N N . ALA F 1 5 ? 18.441 23.971 5.019 1.00 22.38 4 ALA F N 1
ATOM 1194 C CA . ALA F 1 5 ? 18.920 22.819 5.778 1.00 22.26 4 ALA F CA 1
ATOM 1195 C C . ALA F 1 5 ? 19.839 23.234 6.911 1.00 22.51 4 ALA F C 1
ATOM 1196 O O . ALA F 1 5 ? 19.747 22.704 8.023 1.00 22.00 4 ALA F O 1
ATOM 1198 N N . GLN F 1 6 ? 20.724 24.185 6.639 1.00 23.54 5 GLN F N 1
ATOM 1199 C CA . GLN F 1 6 ? 21.672 24.638 7.674 1.00 24.00 5 GLN F CA 1
ATOM 1200 C C . GLN F 1 6 ? 20.954 25.315 8.836 1.00 27.01 5 GLN F C 1
ATOM 1201 O O . GLN F 1 6 ? 21.310 25.138 10.009 1.00 22.32 5 GLN F O 1
ATOM 1207 N N . ALA F 1 7 ? 19.926 26.081 8.500 1.00 24.20 6 ALA F N 1
ATOM 1208 C CA . ALA F 1 7 ? 19.144 26.769 9.509 1.00 23.04 6 ALA F CA 1
ATOM 1209 C C . ALA F 1 7 ? 18.400 25.773 10.390 1.00 18.19 6 ALA F C 1
ATOM 1210 O O . ALA F 1 7 ? 18.278 25.960 11.596 1.00 20.16 6 ALA F O 1
ATOM 1212 N N . ILE F 1 8 ? 17.890 24.715 9.776 1.00 18.08 7 ILE F N 1
ATOM 1213 C CA . ILE F 1 8 ? 17.174 23.678 10.510 1.00 17.32 7 ILE F CA 1
ATOM 1214 C C . ILE F 1 8 ? 18.149 22.948 11.445 1.00 18.62 7 ILE F C 1
ATOM 1215 O O . ILE F 1 8 ? 17.808 22.631 12.589 1.00 19.14 7 ILE F O 1
ATOM 1220 N N . LYS F 1 9 ? 19.379 22.734 10.988 1.00 20.00 8 LYS F N 1
ATOM 1221 C CA . LYS F 1 9 ? 20.414 22.155 11.849 1.00 21.18 8 LYS F CA 1
ATOM 1222 C C . LYS F 1 9 ? 20.689 23.038 13.064 1.00 22.32 8 LYS F C 1
ATOM 1223 O O . LYS F 1 9 ? 20.984 22.530 14.147 1.00 23.86 8 LYS F O 1
ATOM 1229 N N . GLU F 1 10 ? 20.615 24.355 12.888 1.00 20.76 9 GLU F N 1
ATOM 1230 C CA . GLU F 1 10 ? 20.769 25.272 14.020 1.00 20.08 9 GLU F CA 1
ATOM 1231 C C . GLU F 1 10 ? 19.628 25.100 15.016 1.00 19.52 9 GLU F C 1
ATOM 1232 O O . GLU F 1 10 ? 19.831 25.236 16.230 1.00 21.24 9 GLU F O 1
ATOM 1238 N N . VAL F 1 11 ? 18.424 24.835 14.510 1.00 18.71 10 VAL F N 1
ATOM 1239 C CA . VAL F 1 11 ? 17.288 24.556 15.386 1.00 19.70 10 VAL F CA 1
ATOM 1240 C C . VAL F 1 11 ? 17.546 23.280 16.200 1.00 19.18 10 VAL F C 1
ATOM 1241 O O . VAL F 1 11 ? 17.281 23.242 17.407 1.00 19.26 10 VAL F O 1
ATOM 1245 N N . ALA F 1 12 ? 18.059 22.242 15.547 1.00 19.06 11 ALA F N 1
ATOM 1246 C CA . ALA F 1 12 ? 18.388 21.000 16.255 1.00 17.55 11 ALA F CA 1
ATOM 1247 C C . ALA F 1 12 ? 19.400 21.239 17.364 1.00 21.06 11 ALA F C 1
ATOM 1248 O O . ALA F 1 12 ? 19.244 20.719 18.472 1.00 20.51 11 ALA F O 1
ATOM 1250 N N . LYS F 1 13 ? 20.435 22.021 17.063 1.00 20.11 12 LYS F N 1
ATOM 1251 C CA . LYS F 1 13 ? 21.495 22.293 18.036 1.00 20.62 12 LYS F CA 1
ATOM 1252 C C . LYS F 1 13 ? 20.933 23.038 19.246 1.00 21.23 12 LYS F C 1
ATOM 1253 O O . LYS F 1 13 ? 21.312 22.773 20.390 1.00 22.30 12 LYS F O 1
ATOM 1259 N N . ALA F 1 14 ? 20.020 23.966 18.993 1.00 21.27 13 ALA F N 1
ATOM 1260 C CA . ALA F 1 14 ? 19.404 24.736 20.075 1.00 19.65 13 ALA F CA 1
ATOM 1261 C C . ALA F 1 14 ? 18.522 23.846 20.946 1.00 21.85 13 ALA F C 1
ATOM 1262 O O . ALA F 1 14 ? 18.478 24.007 22.171 1.00 18.74 13 ALA F O 1
ATOM 1264 N N . ILE F 1 15 ? 17.837 22.890 20.328 1.00 16.92 14 ILE F N 1
ATOM 1265 C CA . ILE F 1 15 ? 16.997 21.971 21.085 1.00 16.87 14 ILE F CA 1
ATOM 1266 C C . ILE F 1 15 ? 17.868 21.075 21.987 1.00 20.03 14 ILE F C 1
ATOM 1267 O O . ILE F 1 15 ? 17.482 20.772 23.116 1.00 19.20 14 ILE F O 1
ATOM 1272 N N . LYS F 1 16 ? 19.052 20.694 21.515 1.00 18.66 15 LYS F N 1
ATOM 1273 C CA . LYS F 1 16 ? 20.002 19.981 22.366 1.00 20.27 15 LYS F CA 1
ATOM 1274 C C . LYS F 1 16 ? 20.405 20.823 23.587 1.00 25.35 15 LYS F C 1
ATOM 1275 O O . LYS F 1 16 ? 20.559 20.293 24.700 1.00 23.13 15 LYS F O 1
ATOM 1281 N N . GLU F 1 17 ? 20.544 22.132 23.395 1.00 20.87 16 GLU F N 1
ATOM 1282 C CA . GLU F 1 17 ? 20.854 23.018 24.515 1.00 21.89 16 GLU F CA 1
ATOM 1283 C C . GLU F 1 17 ? 19.719 23.008 25.541 1.00 24.44 16 GLU F C 1
ATOM 1284 O O . GLU F 1 17 ? 19.957 23.120 26.744 1.00 21.13 16 GLU F O 1
ATOM 1290 N N . VAL F 1 18 ? 18.486 22.891 25.061 1.00 22.06 17 VAL F N 1
ATOM 1291 C CA . VAL F 1 18 ? 17.338 22.800 25.958 1.00 18.98 17 VAL F CA 1
ATOM 1292 C C . VAL F 1 18 ? 17.411 21.507 26.791 1.00 19.32 17 VAL F C 1
ATOM 1293 O O . VAL F 1 18 ? 17.169 21.524 28.005 1.00 19.10 17 VAL F O 1
ATOM 1297 N N . ALA F 1 19 ? 17.769 20.397 26.149 1.00 17.37 18 ALA F N 1
ATOM 1298 C CA . ALA F 1 19 ? 17.931 19.116 26.848 1.00 17.77 18 ALA F CA 1
ATOM 1299 C C . ALA F 1 19 ? 18.984 19.208 27.948 1.00 22.08 18 ALA F C 1
ATOM 1300 O O . ALA F 1 19 ? 18.762 18.733 29.061 1.00 21.32 18 ALA F O 1
ATOM 1302 N N . TRP F 1 20 ? 20.120 19.835 27.646 1.00 21.23 19 TRP F N 1
ATOM 1303 C CA . TRP F 1 20 ? 21.186 19.973 28.640 1.00 21.63 19 TRP F CA 1
ATOM 1304 C C . TRP F 1 20 ? 20.714 20.807 29.825 1.00 24.35 19 TRP F C 1
ATOM 1305 O O . TRP F 1 20 ? 21.073 20.516 30.958 1.00 25.89 19 TRP F O 1
ATOM 1316 N N . ALA F 1 21 ? 19.944 21.861 29.561 1.00 21.81 20 ALA F N 1
ATOM 1317 C CA . ALA F 1 21 ? 19.436 22.704 30.640 1.00 24.00 20 ALA F CA 1
ATOM 1318 C C . ALA F 1 21 ? 18.464 21.947 31.533 1.00 20.42 20 ALA F C 1
ATOM 1319 O O . ALA F 1 21 ? 18.484 22.102 32.756 1.00 21.14 20 ALA F O 1
ATOM 1321 N N . ILE F 1 22 ? 17.639 21.094 30.933 1.00 20.13 21 ILE F N 1
ATOM 1322 C CA . ILE F 1 22 ? 16.692 20.301 31.722 1.00 19.03 21 ILE F CA 1
ATOM 1323 C C . ILE F 1 22 ? 17.427 19.292 32.628 1.00 19.02 21 ILE F C 1
ATOM 1324 O O . ILE F 1 22 ? 17.014 19.042 33.764 1.00 23.61 21 ILE F O 1
ATOM 1329 N N . LYS F 1 23 ? 18.524 18.730 32.134 1.00 20.15 22 LYS F N 1
ATOM 1330 C CA . LYS F 1 23 ? 19.373 17.862 32.952 1.00 20.56 22 LYS F CA 1
ATOM 1331 C C . LYS F 1 23 ? 19.938 18.620 34.141 1.00 26.20 22 LYS F C 1
ATOM 1332 O O . LYS F 1 23 ? 20.134 18.038 35.207 1.00 27.55 22 LYS F O 1
ATOM 1338 N N . GLU F 1 24 ? 20.211 19.910 33.960 1.00 23.62 23 GLU F N 1
ATOM 1339 C CA . GLU F 1 24 ? 20.674 20.727 35.084 1.00 25.05 23 GLU F CA 1
ATOM 1340 C C . GLU F 1 24 ? 19.580 20.841 36.133 1.00 23.75 23 GLU F C 1
ATOM 1341 O O 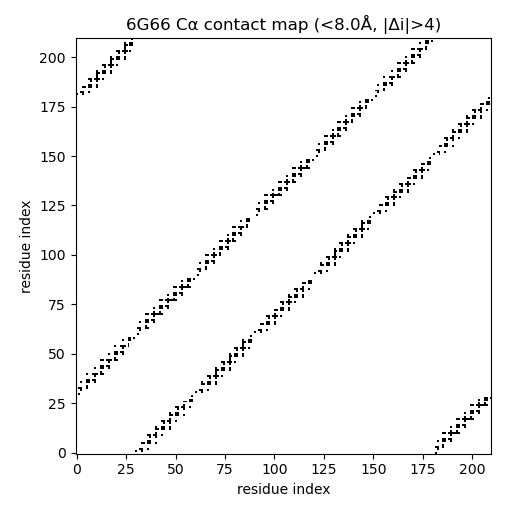. GLU F 1 24 ? 19.856 20.885 37.336 1.00 26.81 23 GLU F O 1
ATOM 1347 N N . VAL F 1 25 ? 18.337 20.908 35.669 1.00 21.61 24 VAL F N 1
ATOM 1348 C CA . VAL F 1 25 ? 17.189 20.958 36.565 1.00 20.67 24 VAL F CA 1
ATOM 1349 C C . VAL F 1 25 ? 17.085 19.648 37.357 1.00 23.28 24 VAL F C 1
ATOM 1350 O O . VAL F 1 25 ? 16.867 19.673 38.576 1.00 23.57 24 VAL F O 1
ATOM 1354 N N . ALA F 1 26 ? 17.258 18.515 36.680 1.00 21.95 25 ALA F N 1
ATOM 1355 C CA . ALA F 1 26 ? 17.233 17.221 37.362 1.00 22.02 25 ALA F CA 1
ATOM 1356 C C . ALA F 1 26 ? 18.306 17.155 38.429 1.00 24.54 25 ALA F C 1
ATOM 1357 O O . ALA F 1 26 ? 18.063 16.683 39.543 1.00 26.42 25 ALA F O 1
ATOM 1359 N N . GLN F 1 27 ? 19.501 17.628 38.095 1.00 24.22 26 GLN F N 1
ATOM 1360 C CA . GLN F 1 27 ? 20.607 17.586 39.057 1.00 25.55 26 GLN F CA 1
ATOM 1361 C C . GLN F 1 27 ? 20.375 18.548 40.232 1.00 29.79 26 GLN F C 1
ATOM 1362 O O . GLN F 1 27 ? 20.781 18.260 41.357 1.00 28.38 26 GLN F O 1
ATOM 1368 N N . ALA F 1 28 ? 19.735 19.685 39.954 1.00 28.87 27 ALA F N 1
ATOM 1369 C CA . ALA F 1 28 ? 19.415 20.657 40.994 1.00 28.30 27 ALA F CA 1
ATOM 1370 C C . ALA F 1 28 ? 18.441 20.034 41.988 1.00 26.42 27 ALA F C 1
ATOM 1371 O O . ALA F 1 28 ? 18.558 20.218 43.193 1.00 25.83 27 ALA F O 1
ATOM 1373 N N . ILE F 1 29 ? 17.466 19.299 41.465 1.00 24.10 28 ILE F N 1
ATOM 1374 C CA . ILE F 1 29 ? 16.490 18.599 42.301 1.00 25.95 28 ILE F CA 1
ATOM 1375 C C . ILE F 1 29 ? 17.150 17.483 43.135 1.00 26.67 28 ILE F C 1
ATOM 1376 O O . ILE F 1 29 ? 16.860 17.310 44.327 1.00 30.55 28 ILE F O 1
ATOM 1381 N N . LYS F 1 30 ? 18.051 16.740 42.506 1.00 32.42 29 LYS F N 1
ATOM 1382 C CA . LYS F 1 30 ? 18.766 15.652 43.167 1.00 28.29 29 LYS F CA 1
ATOM 1383 C C . LYS F 1 30 ? 19.661 16.231 44.257 1.00 34.53 29 LYS F C 1
ATOM 1384 O O . LYS F 1 30 ? 19.857 15.624 45.315 1.00 34.81 29 LYS F O 1
ATOM 1390 N N . GLY F 1 31 ? 20.239 17.389 43.947 1.00 29.10 30 GLY F N 1
ATOM 1391 C CA . GLY F 1 31 ? 20.994 18.212 44.876 1.00 41.02 30 GLY F CA 1
ATOM 1392 C C . GLY F 1 31 ? 20.516 18.172 46.307 1.00 52.95 30 GLY F C 1
ATOM 1393 O O . GLY F 1 31 ? 19.471 18.742 46.617 1.00 58.14 30 GLY F O 1
ATOM 1397 N N . GLY G 1 2 ? 18.060 34.042 2.458 1.00 32.28 1 GLY G N 1
ATOM 1398 C CA . GLY G 1 2 ? 16.643 33.963 2.154 1.00 27.81 1 GLY G CA 1
ATOM 1399 C C . GLY G 1 2 ? 15.731 34.134 3.347 1.00 22.47 1 GLY G C 1
ATOM 1400 O O . GLY G 1 2 ? 16.119 33.858 4.480 1.00 25.50 1 GLY G O 1
ATOM 1401 N N . GLU G 1 3 ? 14.500 34.563 3.085 1.00 21.42 2 GLU G N 1
ATOM 1402 C CA A GLU G 1 3 ? 13.596 34.875 4.185 0.73 21.74 2 GLU G CA 1
ATOM 1403 C CA B GLU G 1 3 ? 13.518 34.857 4.123 0.27 23.87 2 GLU G CA 1
ATOM 1404 C C . GLU G 1 3 ? 13.177 33.639 4.974 1.00 26.25 2 GLU G C 1
ATOM 1405 O O . GLU G 1 3 ? 12.991 33.739 6.166 1.00 21.65 2 GLU G O 1
ATOM 1416 N N . VAL G 1 4 ? 13.042 32.485 4.328 1.00 20.24 3 VAL G N 1
ATOM 1417 C CA . VAL G 1 4 ? 12.639 31.292 5.071 1.00 18.63 3 VAL G CA 1
ATOM 1418 C C . VAL G 1 4 ? 13.767 30.821 5.984 1.00 22.72 3 VAL G C 1
ATOM 1419 O O . VAL G 1 4 ? 13.542 30.562 7.176 1.00 18.67 3 VAL G O 1
ATOM 1423 N N . ALA G 1 5 ? 14.981 30.748 5.448 1.00 19.84 4 ALA G N 1
ATOM 1424 C CA . ALA G 1 5 ? 16.142 30.380 6.264 1.00 20.89 4 ALA G CA 1
ATOM 1425 C C . ALA G 1 5 ? 16.347 31.348 7.433 1.00 19.11 4 ALA G C 1
ATOM 1426 O O . ALA G 1 5 ? 16.609 30.914 8.562 1.00 20.41 4 ALA G O 1
ATOM 1428 N N . GLN G 1 6 ? 16.218 32.650 7.182 1.00 22.31 5 GLN G N 1
ATOM 1429 C CA A GLN G 1 6 ? 16.361 33.639 8.250 0.59 22.22 5 GLN G CA 1
ATOM 1430 C CA B GLN G 1 6 ? 16.348 33.648 8.245 0.41 22.37 5 GLN G CA 1
ATOM 1431 C C . GLN G 1 6 ? 15.281 33.461 9.321 1.00 20.43 5 GLN G C 1
ATOM 1432 O O . GLN G 1 6 ? 15.553 33.612 10.504 1.00 22.93 5 GLN G O 1
ATOM 1443 N N . ALA G 1 7 ? 14.059 33.131 8.908 1.00 19.67 6 ALA G N 1
ATOM 1444 C CA . ALA G 1 7 ? 12.982 32.913 9.877 1.00 21.48 6 ALA G CA 1
ATOM 1445 C C . ALA G 1 7 ? 13.255 31.687 10.741 1.00 19.23 6 ALA G C 1
ATOM 1446 O O . ALA G 1 7 ? 12.995 31.692 11.949 1.00 19.16 6 ALA G O 1
ATOM 1448 N N . ILE G 1 8 ? 13.781 30.631 10.126 1.00 16.73 7 ILE G N 1
ATOM 1449 C CA . ILE G 1 8 ? 14.115 29.414 10.864 1.00 16.81 7 ILE G CA 1
ATOM 1450 C C . ILE G 1 8 ? 15.233 29.702 11.864 1.00 20.37 7 ILE G C 1
ATOM 1451 O O . ILE G 1 8 ? 15.204 29.212 12.989 1.00 20.38 7 ILE G O 1
ATOM 1456 N N . LYS G 1 9 ? 16.196 30.532 11.469 1.00 21.68 8 LYS G N 1
ATOM 1457 C CA . LYS G 1 9 ? 17.249 30.934 12.395 1.00 21.30 8 LYS G CA 1
ATOM 1458 C C . LYS G 1 9 ? 16.677 31.697 13.586 1.00 24.32 8 LYS G C 1
ATOM 1459 O O . LYS G 1 9 ? 17.210 31.593 14.693 1.00 22.08 8 LYS G O 1
ATOM 1465 N N . GLU G 1 10 ? 15.609 32.464 13.378 1.00 19.46 9 GLU G N 1
ATOM 1466 C CA A GLU G 1 10 ? 14.927 33.135 14.491 0.48 17.73 9 GLU G CA 1
ATOM 1467 C CA B GLU G 1 10 ? 14.950 33.134 14.500 0.52 18.64 9 GLU G CA 1
ATOM 1468 C C . GLU G 1 10 ? 14.324 32.121 15.470 1.00 20.12 9 GLU G C 1
ATOM 1469 O O . GLU G 1 10 ? 14.309 32.335 16.684 1.00 20.27 9 GLU G O 1
ATOM 1480 N N . VAL G 1 11 ? 13.807 31.020 14.932 1.00 18.23 10 VAL G N 1
ATOM 1481 C CA . VAL G 1 11 ? 13.260 29.957 15.766 1.00 17.34 10 VAL G CA 1
ATOM 1482 C C . VAL G 1 11 ? 14.378 29.381 16.631 1.00 14.00 10 VAL G C 1
ATOM 1483 O O . VAL G 1 11 ? 14.193 29.152 17.821 1.00 19.18 10 VAL G O 1
ATOM 1487 N N . ALA G 1 12 ? 15.543 29.157 16.029 1.00 16.02 11 ALA G N 1
ATOM 1488 C CA . ALA G 1 12 ? 16.700 28.646 16.763 1.00 17.71 11 ALA G CA 1
ATOM 1489 C C . ALA G 1 12 ? 17.078 29.574 17.919 1.00 23.80 11 ALA G C 1
ATOM 1490 O O . ALA G 1 12 ? 17.359 29.126 19.035 1.00 19.84 11 ALA G O 1
ATOM 1492 N N . LYS G 1 13 ? 17.088 30.869 17.633 1.00 21.16 12 LYS G N 1
ATOM 1493 C CA . LYS G 1 13 ? 17.441 31.883 18.615 1.00 24.06 12 LYS G CA 1
ATOM 1494 C C . LYS G 1 13 ? 16.435 31.889 19.762 1.00 22.84 12 LYS G C 1
ATOM 1495 O O . LYS G 1 13 ? 16.793 32.054 20.933 1.00 24.78 12 LYS G O 1
ATOM 1501 N N . ALA G 1 14 ? 15.165 31.703 19.423 1.00 20.61 13 ALA G N 1
ATOM 1502 C CA . ALA G 1 14 ? 14.118 31.660 20.434 1.00 20.85 13 ALA G CA 1
ATOM 1503 C C . ALA G 1 14 ? 14.256 30.417 21.321 1.00 22.02 13 ALA G C 1
ATOM 1504 O O . ALA G 1 14 ? 14.031 30.480 22.525 1.00 19.97 13 ALA G O 1
ATOM 1506 N N . ILE G 1 15 ? 14.641 29.292 20.727 1.00 18.57 14 ILE G N 1
ATOM 1507 C CA . ILE G 1 15 ? 14.822 28.054 21.483 1.00 16.01 14 ILE G CA 1
ATOM 1508 C C . ILE G 1 15 ? 16.007 28.219 22.449 1.00 20.90 14 ILE G C 1
ATOM 1509 O O . ILE G 1 15 ? 15.970 27.733 23.584 1.00 17.73 14 ILE G O 1
ATOM 1514 N N . LYS G 1 16 ? 17.033 28.953 22.029 1.00 21.15 15 LYS G N 1
ATOM 1515 C CA . LYS G 1 16 ? 18.145 29.268 22.925 1.00 22.19 15 LYS G CA 1
ATOM 1516 C C . LYS G 1 16 ? 17.667 30.040 24.147 1.00 19.61 15 LYS G C 1
ATOM 1517 O O . LYS G 1 16 ? 18.199 29.860 25.248 1.00 21.44 15 LYS G O 1
ATOM 1523 N N . GLU G 1 17 ? 16.674 30.909 23.974 1.00 18.64 16 GLU G N 1
ATOM 1524 C CA A GLU G 1 17 ? 16.137 31.641 25.120 0.50 20.85 16 GLU G CA 1
ATOM 1525 C CA B GLU G 1 17 ? 16.097 31.639 25.104 0.50 20.76 16 GLU G CA 1
ATOM 1526 C C . GLU G 1 17 ? 15.386 30.706 26.076 1.00 19.41 16 GLU G C 1
ATOM 1527 O O . GLU G 1 17 ? 15.418 30.906 27.291 1.00 21.50 16 GLU G O 1
ATOM 1538 N N . VAL G 1 18 ? 14.731 29.680 25.534 1.00 19.06 17 VAL G N 1
ATOM 1539 C CA . VAL G 1 18 ? 14.062 28.687 26.374 1.00 17.51 17 VAL G CA 1
ATOM 1540 C C . VAL G 1 18 ? 15.110 27.950 27.198 1.00 19.25 17 VAL G C 1
ATOM 1541 O O . VAL G 1 18 ? 14.928 27.733 28.405 1.00 18.29 17 VAL G O 1
ATOM 1545 N N . ALA G 1 19 ? 16.224 27.588 26.569 1.00 17.42 18 ALA G N 1
ATOM 1546 C CA . ALA G 1 19 ? 17.305 26.917 27.297 1.00 19.55 18 ALA G CA 1
ATOM 1547 C C . ALA G 1 19 ? 17.828 27.778 28.454 1.00 24.14 18 ALA G C 1
ATOM 1548 O O . ALA G 1 19 ? 18.083 27.281 29.556 1.00 20.00 18 ALA G O 1
ATOM 1550 N N . TRP G 1 20 ? 18.004 29.069 28.204 1.00 20.97 19 TRP G N 1
ATOM 1551 C CA . TRP G 1 20 ? 18.490 29.953 29.254 1.00 21.55 19 TRP G CA 1
ATOM 1552 C C . TRP G 1 20 ? 17.493 30.037 30.412 1.00 21.33 19 TRP G C 1
ATOM 1553 O O . TRP G 1 20 ? 17.869 30.055 31.586 1.00 25.41 19 TRP G O 1
ATOM 1564 N N . ALA G 1 21 ? 16.214 30.085 30.063 1.00 20.63 20 ALA G N 1
ATOM 1565 C CA . ALA G 1 21 ? 15.152 30.180 31.046 1.00 17.79 20 ALA G CA 1
ATOM 1566 C C . ALA G 1 21 ? 15.109 28.930 31.928 1.00 20.07 20 ALA G C 1
ATOM 1567 O O . ALA G 1 21 ? 14.829 29.011 33.118 1.00 22.34 20 ALA G O 1
ATOM 1569 N N . ILE G 1 22 ? 15.368 27.772 31.331 1.00 21.73 21 ILE G N 1
ATOM 1570 C CA . ILE G 1 22 ? 15.402 26.512 32.087 1.00 18.78 21 ILE G CA 1
ATOM 1571 C C . ILE G 1 22 ? 16.607 26.507 33.023 1.00 21.77 21 ILE G C 1
ATOM 1572 O O . ILE G 1 22 ? 16.522 26.025 34.155 1.00 23.37 21 ILE G O 1
ATOM 1577 N N . LYS G 1 23 ? 17.718 27.083 32.570 1.00 21.34 22 LYS G N 1
ATOM 1578 C CA . LYS G 1 23 ? 18.858 27.285 33.463 1.00 20.82 22 LYS G CA 1
ATOM 1579 C C . LYS G 1 23 ? 18.493 28.177 34.659 1.00 24.69 22 LYS G C 1
ATOM 1580 O O . LYS G 1 23 ? 18.997 27.969 35.762 1.00 27.50 22 LYS G O 1
ATOM 1586 N N . GLU G 1 24 ? 17.626 29.168 34.453 1.00 23.67 23 GLU G N 1
ATOM 1587 C CA . GLU G 1 24 ? 17.171 29.998 35.578 1.00 27.19 23 GLU G CA 1
ATOM 1588 C C . GLU G 1 24 ? 16.321 29.215 36.573 1.00 26.01 23 GLU G C 1
ATOM 1589 O O . GLU G 1 24 ? 16.355 29.493 37.785 1.00 24.18 23 GLU G O 1
ATOM 1595 N N . VAL G 1 25 ? 15.542 28.261 36.072 1.00 24.33 24 VAL G N 1
ATOM 1596 C CA . VAL G 1 25 ? 14.768 27.378 36.939 1.00 23.70 24 VAL G CA 1
ATOM 1597 C C . VAL G 1 25 ? 15.716 26.520 37.775 1.00 21.49 24 VAL G C 1
ATOM 1598 O O . VAL G 1 25 ? 15.517 26.365 38.985 1.00 24.40 24 VAL G O 1
ATOM 1602 N N . ALA G 1 26 ? 16.755 25.983 37.138 1.00 21.06 25 ALA G N 1
ATOM 1603 C CA . ALA G 1 26 ? 17.755 25.184 37.844 1.00 20.67 25 ALA G CA 1
ATOM 1604 C C . ALA G 1 26 ? 18.413 25.998 38.953 1.00 23.78 25 ALA G C 1
ATOM 1605 O O . ALA G 1 26 ? 18.641 25.494 40.048 1.00 27.96 25 ALA G O 1
ATOM 1607 N N . GLN G 1 27 ? 18.720 27.261 38.661 1.00 26.72 26 GLN G N 1
ATOM 1608 C CA . GLN G 1 27 ? 19.353 28.131 39.657 1.00 28.82 26 GLN G CA 1
ATOM 1609 C C . GLN G 1 27 ? 18.423 28.410 40.835 1.00 30.40 26 GLN G C 1
ATOM 1610 O O . GLN G 1 27 ? 18.856 28.482 41.995 1.00 33.04 26 GLN G O 1
ATOM 1616 N N . ALA G 1 28 ? 17.142 28.558 40.522 1.00 27.84 27 ALA G N 1
ATOM 1617 C CA . ALA G 1 28 ? 16.118 28.797 41.520 1.00 26.63 27 ALA G CA 1
ATOM 1618 C C . ALA G 1 28 ? 15.987 27.601 42.453 1.00 29.38 27 ALA G C 1
ATOM 1619 O O . ALA G 1 28 ? 15.811 27.761 43.656 1.00 31.54 27 ALA G O 1
ATOM 1621 N N . ILE G 1 29 ? 16.038 26.400 41.890 1.00 27.56 28 ILE G N 1
ATOM 1622 C CA . ILE G 1 29 ? 15.967 25.191 42.700 1.00 31.70 28 ILE G CA 1
ATOM 1623 C C . ILE G 1 29 ? 17.206 25.037 43.587 1.00 25.88 28 ILE G C 1
ATOM 1624 O O . ILE G 1 29 ? 17.099 24.732 44.779 1.00 29.80 28 ILE G O 1
ATOM 1629 N N . LYS G 1 30 ? 18.384 25.278 43.019 1.00 31.92 29 LYS G N 1
ATOM 1630 C CA . LYS G 1 30 ? 19.624 25.162 43.782 1.00 35.41 29 LYS G CA 1
ATOM 1631 C C . LYS G 1 30 ? 19.656 26.241 44.863 1.00 37.75 29 LYS G C 1
ATOM 1632 O O . LYS G 1 30 ? 20.161 26.012 45.962 1.00 39.86 29 LYS G O 1
ATOM 1638 N N . GLY G 1 31 ? 19.162 27.423 44.497 1.00 36.70 30 GLY G N 1
ATOM 1639 C CA . GLY G 1 31 ? 18.938 28.536 45.400 1.00 43.66 30 GLY G CA 1
ATOM 1640 C C . GLY G 1 31 ? 18.535 28.139 46.802 1.00 50.42 30 GLY G C 1
ATOM 1641 O O . GLY G 1 31 ? 17.383 27.762 47.017 1.00 47.25 30 GLY G O 1
#